Protein AF-A0A162N7Y8-F1 (afdb_monomer)

Secondary structure (DSSP, 8-state):
-HHHHHTT-STTTT-HHHHHHHIIIIIHHHHHTTTTTS---HHHHHHHHHHHHHHHHHHHT-TT-HHHHHHHHHHTT---HHHHHHHHHHHHHHHHHHS-TTSHHHHHHHHHHHS-S--HHHHHHT-HHHHHHHHHHHH-TT-S-HHHHHHHHHHHHHHHHHHHH--S--TT----SS----HHHHSS--HHHHHHHHHHHTT-SS-SSPPPPTTS-S---TTHHHH-TTTHHHHHHHHHH-SSPPPTTS-HHHHHHHTS-SS-SS--THHHHHHHHHHHHHHHHHHT-SSPPPP-PPTTHHHHHHHHHHHHTS------PPPPP-PPPP------SSSSS---PPPPPPPPPP----

pLDDT: mean 78.03, std 16.72, range [33.78, 95.25]

Structure (mmCIF, N/CA/C/O backbone):
data_AF-A0A162N7Y8-F1
#
_entry.id   AF-A0A162N7Y8-F1
#
loop_
_atom_site.group_PDB
_atom_site.id
_atom_site.type_symbol
_atom_site.label_atom_id
_atom_site.label_alt_id
_atom_site.label_comp_id
_atom_site.label_asym_id
_atom_site.label_entity_id
_atom_site.label_seq_id
_atom_site.pdbx_PDB_ins_code
_atom_site.Cartn_x
_atom_site.Cartn_y
_atom_site.Cartn_z
_atom_site.occupancy
_atom_site.B_iso_or_equiv
_atom_site.auth_seq_id
_atom_site.auth_comp_id
_atom_site.auth_asym_id
_atom_site.auth_atom_id
_atom_site.pdbx_PDB_model_num
ATOM 1 N N . MET A 1 1 ? 9.805 -7.780 15.529 1.00 91.19 1 MET A N 1
ATOM 2 C CA . MET A 1 1 ? 10.343 -7.438 14.191 1.00 91.19 1 MET A CA 1
ATOM 3 C C . MET A 1 1 ? 11.801 -7.854 13.976 1.00 91.19 1 MET A C 1
ATOM 5 O O . MET A 1 1 ? 12.054 -8.562 13.015 1.00 91.19 1 MET A O 1
ATOM 9 N N . ARG A 1 2 ? 12.764 -7.471 14.835 1.00 91.75 2 ARG A N 1
ATOM 10 C CA . ARG A 1 2 ? 14.199 -7.792 14.632 1.00 91.75 2 ARG A CA 1
ATOM 11 C C . ARG A 1 2 ? 14.487 -9.278 14.355 1.00 91.75 2 ARG A C 1
ATOM 13 O O . ARG A 1 2 ? 15.180 -9.566 13.390 1.00 91.75 2 ARG A O 1
ATOM 20 N N . LYS A 1 3 ? 13.880 -10.196 15.121 1.00 93.75 3 LYS A N 1
ATOM 21 C CA . LYS A 1 3 ? 13.990 -11.654 14.900 1.00 93.75 3 LYS A CA 1
ATOM 22 C C . LYS A 1 3 ? 13.494 -12.099 13.512 1.00 93.75 3 LYS A C 1
ATOM 24 O O . LYS A 1 3 ? 14.173 -12.855 12.836 1.00 93.75 3 LYS A O 1
ATOM 29 N N . LEU A 1 4 ? 12.350 -11.580 13.056 1.00 93.38 4 LEU A N 1
ATOM 30 C CA . LEU A 1 4 ? 11.839 -11.854 11.703 1.00 93.38 4 LEU A CA 1
ATOM 31 C C . LEU A 1 4 ? 12.832 -11.353 10.645 1.00 93.38 4 LEU A C 1
ATOM 33 O O . LEU A 1 4 ? 13.192 -12.071 9.716 1.00 93.38 4 LEU A O 1
ATOM 37 N N . SER A 1 5 ? 13.339 -10.132 10.826 1.00 92.38 5 SER A N 1
ATOM 38 C CA . SER A 1 5 ? 14.318 -9.544 9.913 1.00 92.38 5 SER A CA 1
ATOM 39 C C . SER A 1 5 ? 15.619 -10.344 9.842 1.00 92.38 5 SER A C 1
ATOM 41 O O . SER A 1 5 ? 16.164 -10.481 8.752 1.00 92.38 5 SER A O 1
ATOM 43 N N . SER A 1 6 ? 16.133 -10.874 10.958 1.00 92.88 6 SER A N 1
ATOM 44 C CA . SER A 1 6 ? 17.327 -11.734 10.935 1.00 92.88 6 SER A CA 1
ATOM 45 C C . SER A 1 6 ? 17.093 -13.046 10.186 1.00 92.88 6 SER A C 1
ATOM 47 O O . SER A 1 6 ? 18.021 -13.564 9.582 1.00 92.88 6 SER A O 1
ATOM 49 N N . SER A 1 7 ? 15.853 -13.538 10.146 1.00 93.75 7 SER A N 1
ATOM 50 C CA . SER A 1 7 ? 15.456 -14.705 9.348 1.00 93.75 7 SER A CA 1
ATOM 51 C C . SER A 1 7 ? 15.221 -14.386 7.864 1.00 93.75 7 SER A C 1
ATOM 53 O O . SER A 1 7 ? 14.749 -15.241 7.126 1.00 93.75 7 SER A O 1
ATOM 55 N N . GLY A 1 8 ? 15.516 -13.164 7.403 1.00 92.56 8 GLY A N 1
ATOM 56 C CA . GLY A 1 8 ? 15.362 -12.757 6.001 1.00 92.56 8 GLY A CA 1
ATOM 57 C C . GLY A 1 8 ? 14.006 -12.134 5.648 1.00 92.56 8 GLY A C 1
ATOM 58 O O . GLY A 1 8 ? 13.773 -11.797 4.483 1.00 92.56 8 GLY A O 1
ATOM 59 N N . VAL A 1 9 ? 13.119 -11.916 6.628 1.00 93.44 9 VAL A N 1
ATOM 60 C CA . VAL A 1 9 ? 11.809 -11.258 6.454 1.00 93.44 9 VAL A CA 1
ATOM 61 C C . VAL A 1 9 ? 11.997 -9.741 6.335 1.00 93.44 9 VAL A C 1
ATOM 63 O O . VAL A 1 9 ? 11.755 -8.957 7.253 1.00 93.44 9 VAL A O 1
ATOM 66 N N . HIS A 1 10 ? 12.514 -9.322 5.185 1.00 92.25 10 HIS A N 1
ATOM 67 C CA . HIS A 1 10 ? 12.747 -7.927 4.830 1.00 92.25 10 HIS A CA 1
ATOM 68 C C . HIS A 1 10 ? 12.838 -7.757 3.305 1.00 92.25 10 HIS A C 1
ATOM 70 O O . HIS A 1 10 ? 13.002 -8.724 2.555 1.00 92.25 10 HIS A O 1
ATOM 76 N N . MET A 1 11 ? 12.839 -6.512 2.827 1.00 89.50 11 MET A N 1
ATOM 77 C CA . MET A 1 11 ? 12.867 -6.152 1.404 1.00 89.50 11 MET A CA 1
ATOM 78 C C . MET A 1 11 ? 13.985 -6.845 0.606 1.00 89.50 11 MET A C 1
ATOM 80 O O . MET A 1 11 ? 13.741 -7.348 -0.488 1.00 89.50 11 MET A O 1
ATOM 84 N N . ASN A 1 12 ? 15.190 -6.944 1.175 1.00 88.44 12 ASN A N 1
ATOM 85 C CA . ASN A 1 12 ? 16.349 -7.580 0.531 1.00 88.44 12 ASN A CA 1
ATOM 86 C C . ASN A 1 12 ? 16.424 -9.106 0.738 1.00 88.44 12 ASN A C 1
ATOM 88 O O . ASN A 1 12 ? 17.431 -9.714 0.394 1.00 88.44 12 ASN A O 1
ATOM 92 N N . GLY A 1 13 ? 15.390 -9.743 1.288 1.00 90.75 13 GLY A N 1
ATOM 93 C CA . GLY A 1 13 ? 15.334 -11.182 1.577 1.00 90.75 13 GLY A CA 1
ATOM 94 C C . GLY A 1 13 ? 14.109 -11.776 0.895 1.00 90.75 13 GLY A C 1
ATOM 95 O O . GLY A 1 13 ? 14.002 -11.682 -0.327 1.00 90.75 13 GLY A O 1
ATOM 96 N N . PHE A 1 14 ? 13.135 -12.261 1.665 1.00 90.88 14 PHE A N 1
ATOM 97 C CA . PHE A 1 14 ? 11.846 -12.737 1.137 1.00 90.88 14 PHE A CA 1
ATOM 98 C C . PHE A 1 14 ? 11.012 -11.659 0.419 1.00 90.88 14 PHE A C 1
ATOM 100 O O . PHE A 1 14 ? 10.017 -11.963 -0.236 1.00 90.88 14 PHE A O 1
ATOM 107 N N . GLY A 1 15 ? 11.432 -10.395 0.488 1.00 90.50 15 GLY A N 1
ATOM 108 C CA . GLY A 1 15 ? 10.816 -9.285 -0.223 1.00 90.50 15 GLY A CA 1
ATOM 109 C C . GLY A 1 15 ? 9.914 -8.456 0.680 1.00 90.50 15 GLY A C 1
ATOM 110 O O . GLY A 1 15 ? 9.469 -8.888 1.742 1.00 90.50 15 GLY A O 1
ATOM 111 N N . LEU A 1 16 ? 9.644 -7.226 0.242 1.00 91.62 16 LEU A N 1
ATOM 112 C CA . LEU A 1 16 ? 8.825 -6.294 1.009 1.00 91.62 16 LEU A CA 1
ATOM 113 C C . LEU A 1 16 ? 7.389 -6.806 1.239 1.00 91.62 16 LEU A C 1
ATOM 115 O O . LEU A 1 16 ? 6.911 -6.658 2.361 1.00 91.62 16 LEU A O 1
ATOM 119 N N . PRO A 1 17 ? 6.704 -7.437 0.257 1.00 91.31 17 PRO A N 1
ATOM 120 C CA . PRO A 1 17 ? 5.358 -7.951 0.489 1.00 91.31 17 PRO A CA 1
ATOM 121 C C . PRO A 1 17 ? 5.298 -8.982 1.620 1.00 91.31 17 PRO A C 1
ATOM 123 O O . PRO A 1 17 ? 4.417 -8.893 2.466 1.00 91.31 17 PRO A O 1
ATOM 126 N N . ALA A 1 18 ? 6.247 -9.923 1.673 1.00 92.38 18 ALA A N 1
ATOM 127 C CA . ALA A 1 18 ? 6.323 -10.906 2.754 1.00 92.38 18 ALA A CA 1
ATOM 128 C C . ALA A 1 18 ? 6.586 -10.220 4.102 1.00 92.38 18 ALA A C 1
ATOM 130 O O . ALA A 1 18 ? 5.857 -10.444 5.062 1.00 92.38 18 ALA A O 1
ATOM 131 N N . ALA A 1 19 ? 7.542 -9.288 4.142 1.00 94.00 19 ALA A N 1
ATOM 132 C CA . ALA A 1 19 ? 7.873 -8.562 5.364 1.00 94.00 19 ALA A CA 1
ATOM 133 C C . ALA A 1 19 ? 6.699 -7.761 5.944 1.00 94.00 19 ALA A C 1
ATOM 135 O O . ALA A 1 19 ? 6.475 -7.775 7.153 1.00 94.00 19 ALA A O 1
ATOM 136 N N . LEU A 1 20 ? 5.924 -7.095 5.085 1.00 93.31 20 LEU A N 1
ATOM 137 C CA . LEU A 1 20 ? 4.739 -6.349 5.507 1.00 93.31 20 LEU A CA 1
ATOM 138 C C . LEU A 1 20 ? 3.598 -7.280 5.942 1.00 93.31 20 LEU A C 1
ATOM 140 O O . LEU A 1 20 ? 2.868 -6.930 6.867 1.00 93.31 20 LEU A O 1
ATOM 144 N N . ARG A 1 21 ? 3.453 -8.468 5.334 1.00 93.19 21 ARG A N 1
ATOM 145 C CA . ARG A 1 21 ? 2.468 -9.472 5.774 1.00 93.19 21 ARG A CA 1
ATOM 146 C C . ARG A 1 21 ? 2.814 -9.996 7.160 1.00 93.19 21 ARG A C 1
ATOM 148 O O . ARG A 1 21 ? 1.959 -9.965 8.036 1.00 93.19 21 ARG A O 1
ATOM 155 N N . ASP A 1 22 ? 4.062 -10.385 7.382 1.00 94.69 22 ASP A N 1
ATOM 156 C CA . ASP A 1 22 ? 4.506 -10.900 8.678 1.00 94.69 22 ASP A CA 1
ATOM 157 C C . ASP A 1 22 ? 4.427 -9.823 9.765 1.00 94.69 22 ASP A C 1
ATOM 159 O O . ASP A 1 22 ? 4.021 -10.101 10.893 1.00 94.69 22 ASP A O 1
ATOM 163 N N . TYR A 1 23 ? 4.734 -8.565 9.426 1.00 94.88 23 TYR A N 1
ATOM 164 C CA . TYR A 1 23 ? 4.481 -7.434 10.316 1.00 94.88 23 TYR A CA 1
ATOM 165 C C . TYR A 1 23 ? 2.996 -7.334 10.699 1.00 94.88 23 TYR A C 1
ATOM 167 O O . TYR A 1 23 ? 2.686 -7.257 11.888 1.00 94.88 23 TYR A O 1
ATOM 175 N N . LEU A 1 24 ? 2.086 -7.365 9.719 1.00 92.31 24 LEU A N 1
ATOM 176 C CA . LEU A 1 24 ? 0.640 -7.283 9.953 1.00 92.31 24 LEU A CA 1
ATOM 177 C C . LEU A 1 24 ? 0.090 -8.459 10.767 1.00 92.31 24 LEU A C 1
ATOM 179 O O . LEU A 1 24 ? -0.858 -8.269 11.521 1.00 92.31 24 LEU A O 1
ATOM 183 N N . ILE A 1 25 ? 0.658 -9.653 10.604 1.00 93.50 25 ILE A N 1
ATOM 184 C CA . ILE A 1 25 ? 0.189 -10.873 11.269 1.00 93.50 25 ILE A CA 1
ATOM 185 C C . ILE A 1 25 ? 0.724 -10.956 12.699 1.00 93.50 25 ILE A C 1
ATOM 187 O O . ILE A 1 25 ? -0.039 -11.219 13.623 1.00 93.50 25 ILE A O 1
ATOM 191 N N . PHE A 1 26 ? 2.023 -10.728 12.899 1.00 94.31 26 PHE A N 1
ATOM 192 C CA . PHE A 1 26 ? 2.673 -11.040 14.174 1.00 94.31 26 PHE A CA 1
ATOM 193 C C . PHE A 1 26 ? 2.928 -9.824 15.060 1.00 94.31 26 PHE A C 1
ATOM 195 O O . PHE A 1 26 ? 2.996 -9.966 16.276 1.00 94.31 26 PHE A O 1
ATOM 202 N N . ILE A 1 27 ? 3.132 -8.638 14.481 1.00 94.38 27 ILE A N 1
ATOM 203 C CA . ILE A 1 27 ? 3.615 -7.468 15.230 1.00 94.38 27 ILE A CA 1
ATOM 204 C C . ILE A 1 27 ? 2.526 -6.414 15.395 1.00 94.38 27 ILE A C 1
ATOM 206 O O . ILE A 1 27 ? 2.347 -5.893 16.492 1.00 94.38 27 ILE A O 1
ATOM 210 N N . HIS A 1 28 ? 1.795 -6.096 14.328 1.00 92.31 28 HIS A N 1
ATOM 211 C CA . HIS A 1 28 ? 0.754 -5.072 14.359 1.00 92.31 28 HIS A CA 1
ATOM 212 C C . HIS A 1 28 ? -0.324 -5.348 15.429 1.00 92.31 28 HIS A C 1
ATOM 214 O O . HIS A 1 28 ? -0.635 -4.419 16.170 1.00 92.31 28 HIS A O 1
ATOM 220 N N . PRO A 1 29 ? -0.799 -6.597 15.646 1.00 92.38 29 PRO A N 1
ATOM 221 C CA . PRO A 1 29 ? -1.766 -6.885 16.709 1.00 92.38 29 PRO A CA 1
ATOM 222 C C . PRO A 1 29 ? -1.241 -6.594 18.120 1.00 92.38 29 PRO A C 1
ATOM 224 O O . PRO A 1 29 ? -2.013 -6.197 18.985 1.00 92.38 29 PRO A O 1
ATOM 227 N N . ILE A 1 30 ? 0.071 -6.734 18.349 1.00 93.06 30 ILE A N 1
ATOM 228 C CA . ILE A 1 30 ? 0.701 -6.412 19.639 1.00 93.06 30 ILE A CA 1
ATOM 229 C C . ILE A 1 30 ? 0.629 -4.902 19.897 1.00 93.06 30 ILE A C 1
ATOM 231 O O . ILE A 1 30 ? 0.341 -4.483 21.012 1.00 93.06 30 ILE A O 1
ATOM 235 N N . LEU A 1 31 ? 0.851 -4.082 18.863 1.00 91.94 31 LEU A N 1
ATOM 236 C CA . LEU A 1 31 ? 0.752 -2.618 18.964 1.00 91.94 31 LEU A CA 1
ATOM 237 C C . LEU A 1 31 ? -0.694 -2.136 19.137 1.00 91.94 31 LEU A C 1
ATOM 239 O O . LEU A 1 31 ? -0.923 -1.041 19.641 1.00 91.94 31 LEU A O 1
ATOM 243 N N . GLU A 1 32 ? -1.659 -2.933 18.681 1.00 91.50 32 GLU A N 1
ATOM 244 C CA . GLU A 1 32 ? -3.088 -2.635 18.777 1.00 91.50 32 GLU A CA 1
ATOM 245 C C . GLU A 1 32 ? -3.730 -3.124 20.072 1.00 91.50 32 GLU A C 1
ATOM 247 O O . GLU A 1 32 ? -4.862 -2.735 20.380 1.00 91.50 32 GLU A O 1
ATOM 252 N N . TYR A 1 33 ? -3.034 -3.981 20.818 1.00 87.94 33 TYR A N 1
ATOM 253 C CA . TYR A 1 33 ? -3.565 -4.584 22.026 1.00 87.94 33 TYR A CA 1
ATOM 254 C C . TYR A 1 33 ? -3.977 -3.495 23.026 1.00 87.94 33 TYR A C 1
ATOM 256 O O . TYR A 1 33 ? -3.190 -2.625 23.389 1.00 87.94 33 TYR A O 1
ATOM 264 N N . GLY A 1 34 ? -5.248 -3.510 23.430 1.00 86.19 34 GLY A N 1
ATOM 265 C CA . GLY A 1 34 ? -5.832 -2.517 24.337 1.00 86.19 34 GLY A CA 1
ATOM 266 C C . GLY A 1 34 ? -6.361 -1.235 23.677 1.00 86.19 34 GLY A C 1
ATOM 267 O O . GLY A 1 34 ? -7.231 -0.589 24.261 1.00 86.19 34 GLY A O 1
ATOM 268 N N . LEU A 1 35 ? -5.963 -0.894 22.440 1.00 89.12 35 LEU A N 1
ATOM 269 C CA . LEU A 1 35 ? -6.419 0.344 21.774 1.00 89.12 35 LEU A CA 1
ATOM 270 C C . LEU A 1 35 ? -7.931 0.389 21.540 1.00 89.12 35 LEU A C 1
ATOM 272 O O . LEU A 1 35 ? -8.509 1.468 21.456 1.00 89.12 35 LEU A O 1
ATOM 276 N N . ALA A 1 36 ? -8.569 -0.775 21.416 1.00 85.38 36 ALA A N 1
ATOM 277 C CA . ALA A 1 36 ? -10.008 -0.879 21.197 1.00 85.38 36 ALA A CA 1
ATOM 278 C C . ALA A 1 36 ? -10.843 -0.490 22.429 1.00 85.38 36 ALA A C 1
ATOM 280 O O . ALA A 1 36 ? -11.984 -0.063 22.271 1.00 85.38 36 ALA A O 1
ATOM 281 N N . ILE A 1 37 ? -10.293 -0.661 23.633 1.00 82.25 37 ILE A N 1
ATOM 282 C CA . ILE A 1 37 ? -11.039 -0.575 24.897 1.00 82.25 37 ILE A CA 1
ATOM 283 C C . ILE A 1 37 ? -10.599 0.597 25.776 1.00 82.25 37 ILE A C 1
ATOM 285 O O . ILE A 1 37 ? -11.378 1.040 26.615 1.00 82.25 37 ILE A O 1
ATOM 289 N N . VAL A 1 38 ? -9.392 1.131 25.562 1.00 80.94 38 VAL A N 1
ATOM 290 C CA . VAL A 1 38 ? -8.874 2.288 26.300 1.00 80.94 38 VAL A CA 1
ATOM 291 C C . VAL A 1 38 ? -8.734 3.499 25.364 1.00 80.94 38 VAL A C 1
ATOM 293 O O . VAL A 1 38 ? -8.119 3.387 24.297 1.00 80.94 38 VAL A O 1
ATOM 296 N N . PRO A 1 39 ? -9.268 4.675 25.744 1.00 77.44 39 PRO A N 1
ATOM 297 C CA . PRO A 1 39 ? -8.930 5.961 25.159 1.00 77.44 39 PRO A CA 1
ATOM 298 C C . PRO A 1 39 ? -7.430 6.208 25.325 1.00 77.44 39 PRO A C 1
ATOM 300 O O . PRO A 1 39 ? -6.951 6.581 26.389 1.00 77.44 39 PRO A O 1
ATOM 303 N N . ALA A 1 40 ? -6.666 5.948 24.269 1.00 79.69 40 ALA A N 1
ATOM 304 C CA . ALA A 1 40 ? -5.238 6.215 24.282 1.00 79.69 40 ALA A CA 1
ATOM 305 C C . ALA A 1 40 ? -4.995 7.728 24.214 1.00 79.69 40 ALA A C 1
ATOM 307 O O . ALA A 1 40 ? -5.549 8.416 23.345 1.00 79.69 40 ALA A O 1
ATOM 308 N N . SER A 1 41 ? -4.146 8.243 25.105 1.00 84.25 41 SER A N 1
ATOM 309 C CA . SER A 1 41 ? -3.724 9.639 25.044 1.00 84.25 41 SER A CA 1
ATOM 310 C C . SER A 1 41 ? -2.922 9.895 23.762 1.00 84.25 41 SER A C 1
ATOM 312 O O . SER A 1 41 ? -2.410 8.978 23.109 1.00 84.25 41 SER A O 1
ATOM 314 N N . ARG A 1 42 ? -2.781 11.168 23.375 1.00 85.12 42 ARG A N 1
ATOM 315 C CA . ARG A 1 42 ? -2.001 11.522 22.180 1.00 85.12 42 ARG A CA 1
ATOM 316 C C . ARG A 1 42 ? -0.542 11.068 22.303 1.00 85.12 42 ARG A C 1
ATOM 318 O O . ARG A 1 42 ? 0.019 10.619 21.306 1.00 85.12 42 ARG A O 1
ATOM 325 N N . SER A 1 43 ? 0.043 11.155 23.497 1.00 88.75 43 SER A N 1
ATOM 326 C CA . SER A 1 43 ? 1.405 10.693 23.784 1.00 88.75 43 SER A CA 1
ATOM 327 C C . SER A 1 43 ? 1.544 9.180 23.625 1.00 88.75 43 SER A C 1
ATOM 329 O O . SER A 1 43 ? 2.476 8.730 22.961 1.00 88.75 43 SER A O 1
ATOM 331 N N . ASP A 1 44 ? 0.589 8.394 24.129 1.00 89.12 44 ASP A N 1
ATOM 332 C CA . ASP A 1 44 ? 0.639 6.928 24.011 1.00 89.12 44 ASP A CA 1
ATOM 333 C C . ASP A 1 44 ? 0.592 6.502 22.543 1.00 89.12 44 ASP A C 1
ATOM 335 O O . ASP A 1 44 ? 1.405 5.705 22.067 1.00 89.12 44 ASP A O 1
ATOM 339 N N . VAL A 1 45 ? -0.320 7.109 21.778 1.00 89.12 45 VAL A N 1
ATOM 340 C CA . VAL A 1 45 ? -0.445 6.844 20.342 1.00 89.12 45 VAL A CA 1
ATOM 341 C C . VAL A 1 45 ? 0.816 7.264 19.583 1.00 89.12 45 VAL A C 1
ATOM 343 O O . VAL A 1 45 ? 1.203 6.583 18.635 1.00 89.12 45 VAL A O 1
ATOM 346 N N . GLN A 1 46 ? 1.487 8.348 19.983 1.00 91.12 46 GLN A N 1
ATOM 347 C CA . GLN A 1 46 ? 2.757 8.764 19.379 1.00 91.12 46 GLN A CA 1
ATOM 348 C C . GLN A 1 46 ? 3.879 7.751 19.636 1.00 91.12 46 GLN A C 1
ATOM 350 O O . GLN A 1 46 ? 4.642 7.446 18.715 1.00 91.12 46 GLN A O 1
ATOM 355 N N . ILE A 1 47 ? 3.959 7.185 20.843 1.00 92.81 47 ILE A N 1
ATOM 356 C CA . ILE A 1 47 ? 4.926 6.128 21.175 1.00 92.81 47 ILE A CA 1
ATOM 357 C C . ILE A 1 47 ? 4.671 4.890 20.307 1.00 92.81 47 ILE A C 1
ATOM 359 O O . ILE A 1 47 ? 5.596 4.367 19.678 1.00 92.81 47 ILE A O 1
ATOM 363 N N . LEU A 1 48 ? 3.412 4.461 20.193 1.00 93.62 48 LEU A N 1
ATOM 364 C CA . LEU A 1 48 ? 3.031 3.329 19.344 1.00 93.62 48 LEU A CA 1
ATOM 365 C C . LEU A 1 48 ? 3.276 3.614 17.856 1.00 93.62 48 LEU A C 1
ATOM 367 O O . LEU A 1 48 ? 3.744 2.739 17.126 1.00 93.62 48 LEU A O 1
ATOM 371 N N . GLN A 1 49 ? 3.039 4.847 17.401 1.00 91.88 49 GLN A N 1
ATOM 372 C CA . GLN A 1 49 ? 3.353 5.258 16.035 1.00 91.88 49 GLN A CA 1
ATOM 373 C C . GLN A 1 49 ? 4.856 5.184 15.760 1.00 91.88 49 GLN A C 1
ATOM 375 O O . GLN A 1 49 ? 5.264 4.691 14.707 1.00 91.88 49 GLN A O 1
ATOM 380 N N . LYS A 1 50 ? 5.692 5.622 16.707 1.00 92.00 50 LYS A N 1
ATOM 381 C CA . LYS A 1 50 ? 7.149 5.480 16.615 1.00 92.00 50 LYS A CA 1
ATOM 382 C C . LYS A 1 50 ? 7.548 4.004 16.547 1.00 92.00 50 LYS A C 1
ATOM 384 O O . LYS A 1 50 ? 8.367 3.641 15.706 1.00 92.00 50 LYS A O 1
ATOM 389 N N . ALA A 1 51 ? 6.929 3.140 17.353 1.00 93.38 51 ALA A N 1
ATOM 390 C CA . ALA A 1 51 ? 7.158 1.696 17.311 1.00 93.38 51 ALA A CA 1
ATOM 391 C C . ALA A 1 51 ? 6.770 1.064 15.961 1.00 93.38 51 ALA A C 1
ATOM 393 O O . ALA A 1 51 ? 7.548 0.280 15.407 1.00 93.38 51 ALA A O 1
ATOM 394 N N . GLN A 1 52 ? 5.622 1.442 15.386 1.00 93.06 52 GLN A N 1
ATOM 395 C CA . GLN A 1 52 ? 5.242 1.045 14.027 1.00 93.06 52 GLN A CA 1
ATOM 396 C C . GLN A 1 52 ? 6.280 1.511 13.006 1.00 93.06 52 GLN A C 1
ATOM 398 O O . GLN A 1 52 ? 6.743 0.702 12.202 1.00 93.06 52 GLN A O 1
ATOM 403 N N . ASN A 1 53 ? 6.700 2.775 13.066 1.00 91.19 53 ASN A N 1
ATOM 404 C CA . ASN A 1 53 ? 7.678 3.325 12.132 1.00 91.19 53 ASN A CA 1
ATOM 405 C C . ASN A 1 53 ? 9.011 2.564 12.193 1.00 91.19 53 ASN A C 1
ATOM 407 O O . ASN A 1 53 ? 9.533 2.182 11.149 1.00 91.19 53 ASN A O 1
ATOM 411 N N . MET A 1 54 ? 9.504 2.237 13.392 1.00 91.44 54 MET A N 1
ATOM 412 C CA . MET A 1 54 ? 10.710 1.414 13.567 1.00 91.44 54 MET A CA 1
ATOM 413 C C . MET A 1 54 ? 10.556 0.003 12.976 1.00 91.44 54 MET A C 1
ATOM 415 O O . MET A 1 54 ? 11.481 -0.539 12.361 1.00 91.44 54 MET A O 1
ATOM 419 N N . CYS A 1 55 ? 9.379 -0.615 13.120 1.00 92.94 55 CYS A N 1
ATOM 420 C CA . CYS A 1 55 ? 9.114 -1.920 12.515 1.00 92.94 55 CYS A CA 1
ATOM 421 C C . CYS A 1 55 ? 9.117 -1.846 10.981 1.00 92.94 55 CYS A C 1
ATOM 423 O O . CYS A 1 55 ? 9.705 -2.708 10.325 1.00 92.94 55 CYS A O 1
ATOM 425 N N . LEU A 1 56 ? 8.524 -0.798 10.405 1.00 91.31 56 LEU A N 1
ATOM 426 C CA . LEU A 1 56 ? 8.520 -0.574 8.959 1.00 91.31 56 LEU A CA 1
ATOM 427 C C . LEU A 1 56 ? 9.925 -0.271 8.419 1.00 91.31 56 LEU A C 1
ATOM 429 O O . LEU A 1 56 ? 10.308 -0.844 7.401 1.00 91.31 56 LEU A O 1
ATOM 433 N N . GLN A 1 57 ? 10.728 0.528 9.130 1.00 90.50 57 GLN A N 1
ATOM 434 C CA . GLN A 1 57 ? 12.152 0.758 8.825 1.00 90.50 57 GLN A CA 1
ATOM 435 C C . GLN A 1 57 ? 12.945 -0.550 8.788 1.00 90.50 57 GLN A C 1
ATOM 437 O O . GLN A 1 57 ? 13.784 -0.760 7.908 1.00 90.50 57 GLN A O 1
ATOM 442 N N . THR A 1 58 ? 12.630 -1.467 9.707 1.00 91.69 58 THR A N 1
ATOM 443 C CA . THR A 1 58 ? 13.226 -2.805 9.730 1.00 91.69 58 THR A CA 1
ATOM 444 C C . THR A 1 58 ? 12.815 -3.615 8.493 1.00 91.69 58 THR A C 1
ATOM 446 O O . THR A 1 58 ? 13.671 -4.235 7.864 1.00 91.69 58 THR A O 1
ATOM 449 N N . CYS A 1 59 ? 11.542 -3.555 8.072 1.00 91.56 59 CYS A N 1
ATOM 450 C CA . CYS A 1 59 ? 11.062 -4.237 6.860 1.00 91.56 59 CYS A CA 1
ATOM 451 C C . CYS A 1 59 ? 11.819 -3.789 5.598 1.00 91.56 59 CYS A C 1
ATOM 453 O O . CYS A 1 59 ? 12.100 -4.609 4.725 1.00 91.56 59 CYS A O 1
ATOM 455 N N . ILE A 1 60 ? 12.177 -2.505 5.498 1.00 88.19 60 ILE A N 1
ATOM 456 C CA . ILE A 1 60 ? 12.907 -1.935 4.349 1.00 88.19 60 ILE A CA 1
ATOM 457 C C . ILE A 1 60 ? 14.435 -1.931 4.511 1.00 88.19 60 ILE A C 1
ATOM 459 O O . ILE A 1 60 ? 15.136 -1.556 3.572 1.00 88.19 60 ILE A O 1
ATOM 463 N N . ARG A 1 61 ? 14.959 -2.353 5.672 1.00 86.06 61 ARG A N 1
ATOM 464 C CA . ARG A 1 61 ? 16.383 -2.272 6.061 1.00 86.06 61 ARG A CA 1
ATOM 465 C C . ARG A 1 61 ? 17.000 -0.879 5.893 1.00 86.06 61 ARG A C 1
ATOM 467 O O . ARG A 1 61 ? 18.130 -0.747 5.427 1.00 86.06 61 ARG A O 1
ATOM 474 N N . ARG A 1 62 ? 16.264 0.163 6.274 1.00 77.94 62 ARG A N 1
ATOM 475 C CA . ARG A 1 62 ? 16.747 1.552 6.270 1.00 77.94 62 ARG A CA 1
ATOM 476 C C . ARG A 1 62 ? 16.416 2.198 7.620 1.00 77.94 62 ARG A C 1
ATOM 478 O O . ARG A 1 62 ? 15.293 2.676 7.770 1.00 77.94 62 ARG A O 1
ATOM 485 N N . PRO A 1 63 ? 17.358 2.190 8.581 1.00 60.56 63 PRO A N 1
ATOM 486 C CA . PRO A 1 63 ? 17.135 2.690 9.940 1.00 60.56 63 PRO A CA 1
ATOM 487 C C . PRO A 1 63 ? 16.710 4.167 9.991 1.00 60.56 63 PRO A C 1
ATOM 489 O O . PRO A 1 63 ? 15.872 4.520 10.811 1.00 60.56 63 PRO A O 1
ATOM 492 N N . ASP A 1 64 ? 17.179 4.990 9.046 1.00 66.88 64 ASP A N 1
ATOM 493 C CA . ASP A 1 64 ? 17.027 6.457 9.107 1.00 66.88 64 ASP A CA 1
ATOM 494 C C . ASP A 1 64 ? 16.068 7.039 8.054 1.00 66.88 64 ASP A C 1
ATOM 496 O O . ASP A 1 64 ? 15.973 8.250 7.857 1.00 66.88 64 ASP A O 1
ATOM 500 N N . ALA A 1 65 ? 15.335 6.190 7.327 1.00 65.06 65 ALA A N 1
ATOM 501 C CA . ALA A 1 65 ? 14.471 6.653 6.244 1.00 65.06 65 ALA A CA 1
ATOM 502 C C . ALA A 1 65 ? 13.087 7.093 6.753 1.00 65.06 65 ALA A C 1
ATOM 504 O O . ALA A 1 65 ? 12.142 6.309 6.722 1.00 65.06 65 ALA A O 1
ATOM 505 N N . THR A 1 66 ? 12.926 8.357 7.154 1.00 62.16 66 THR A N 1
ATOM 506 C CA . THR A 1 66 ? 11.615 8.914 7.562 1.00 62.16 66 THR A CA 1
ATOM 507 C C . THR A 1 66 ? 10.616 8.949 6.400 1.00 62.16 66 THR A C 1
ATOM 509 O O . THR A 1 66 ? 9.488 8.475 6.527 1.00 62.16 66 THR A O 1
ATOM 512 N N . MET A 1 67 ? 11.051 9.421 5.225 1.00 61.28 67 MET A N 1
ATOM 513 C CA . MET A 1 67 ? 10.203 9.497 4.025 1.00 61.28 67 MET A CA 1
ATOM 514 C C . MET A 1 67 ? 9.803 8.114 3.494 1.00 61.28 67 MET A C 1
ATOM 516 O O . MET A 1 67 ? 8.713 7.948 2.955 1.00 61.28 67 MET A O 1
ATOM 520 N N . GLY A 1 68 ? 10.655 7.099 3.662 1.00 67.31 68 GLY A N 1
ATOM 521 C CA . GLY A 1 68 ? 10.342 5.736 3.227 1.00 67.31 68 GLY A CA 1
ATOM 522 C C . GLY A 1 68 ? 9.168 5.138 3.998 1.00 67.31 68 GLY A C 1
ATOM 523 O O . GLY A 1 68 ? 8.320 4.477 3.415 1.00 67.31 68 GLY A O 1
ATOM 524 N N . VAL A 1 69 ? 9.071 5.409 5.300 1.00 75.06 69 VAL A N 1
ATOM 525 C CA . VAL A 1 69 ? 8.061 4.793 6.172 1.00 75.06 69 VAL A CA 1
ATOM 526 C C . VAL A 1 69 ? 6.639 5.186 5.790 1.00 75.06 69 VAL A C 1
ATOM 528 O O . VAL A 1 69 ? 5.782 4.309 5.726 1.00 75.06 69 VAL A O 1
ATOM 531 N N . VAL A 1 70 ? 6.388 6.469 5.507 1.00 74.44 70 VAL A N 1
ATOM 532 C CA . VAL A 1 70 ? 5.047 6.955 5.138 1.00 74.44 70 VAL A CA 1
ATOM 533 C C . VAL A 1 70 ? 4.586 6.311 3.836 1.00 74.44 70 VAL A C 1
ATOM 535 O O . VAL A 1 70 ? 3.497 5.745 3.786 1.00 74.44 70 VAL A O 1
ATOM 538 N N . HIS A 1 71 ? 5.437 6.300 2.808 1.00 76.50 71 HIS A N 1
ATOM 539 C CA . HIS A 1 71 ? 5.090 5.679 1.533 1.00 76.50 71 HIS A CA 1
ATOM 540 C C . HIS A 1 71 ? 4.929 4.158 1.650 1.00 76.50 71 HIS A C 1
ATOM 542 O O . HIS A 1 71 ? 4.067 3.586 0.997 1.00 76.50 71 HIS A O 1
ATOM 548 N N . ILE A 1 72 ? 5.705 3.483 2.501 1.00 81.38 72 ILE A N 1
ATOM 549 C CA . ILE A 1 72 ? 5.590 2.031 2.718 1.00 81.38 72 ILE A CA 1
ATOM 550 C C . ILE A 1 72 ? 4.315 1.681 3.489 1.00 81.38 72 ILE A C 1
ATOM 552 O O . ILE A 1 72 ? 3.615 0.735 3.122 1.00 81.38 72 ILE A O 1
ATOM 556 N N . ALA A 1 73 ? 3.993 2.454 4.529 1.00 81.88 73 ALA A N 1
ATOM 557 C CA . ALA A 1 73 ? 2.723 2.350 5.235 1.00 81.88 73 ALA A CA 1
ATOM 558 C C . ALA A 1 73 ? 1.568 2.567 4.257 1.00 81.88 73 ALA A C 1
ATOM 560 O O . ALA A 1 73 ? 0.654 1.744 4.206 1.00 81.88 73 ALA A O 1
ATOM 561 N N . ALA A 1 74 ? 1.672 3.598 3.410 1.00 78.38 74 ALA A N 1
ATOM 562 C CA . ALA A 1 74 ? 0.736 3.816 2.327 1.00 78.38 74 ALA A CA 1
ATOM 563 C C . ALA A 1 74 ? 0.657 2.558 1.463 1.00 78.38 74 ALA A C 1
ATOM 565 O O . ALA A 1 74 ? -0.407 1.969 1.457 1.00 78.38 74 ALA A O 1
ATOM 566 N N . LEU A 1 75 ? 1.738 2.045 0.862 1.00 81.25 75 LEU A N 1
ATOM 567 C CA . LEU A 1 75 ? 1.735 0.844 0.007 1.00 81.25 75 LEU A CA 1
ATOM 568 C C . LEU A 1 75 ? 0.990 -0.361 0.617 1.00 81.25 75 LEU A C 1
ATOM 570 O O . LEU A 1 75 ? 0.204 -0.994 -0.085 1.00 81.25 75 LEU A O 1
ATOM 574 N N . ALA A 1 76 ? 1.151 -0.650 1.911 1.00 83.81 76 ALA A N 1
ATOM 575 C CA . ALA A 1 76 ? 0.422 -1.728 2.604 1.00 83.81 76 ALA A CA 1
ATOM 576 C C . ALA A 1 76 ? -0.997 -1.361 3.084 1.00 83.81 76 ALA A C 1
ATOM 578 O O . ALA A 1 76 ? -1.640 -2.156 3.767 1.00 83.81 76 ALA A O 1
ATOM 579 N N . ALA A 1 77 ? -1.495 -0.172 2.741 1.00 80.19 77 ALA A N 1
ATOM 580 C CA . ALA A 1 77 ? -2.722 0.416 3.276 1.00 80.19 77 ALA A CA 1
ATOM 581 C C . ALA A 1 77 ? -2.771 0.410 4.807 1.00 80.19 77 ALA A C 1
ATOM 583 O O . ALA A 1 77 ? -3.820 0.183 5.411 1.00 80.19 77 ALA A O 1
ATOM 584 N N . LEU A 1 78 ? -1.618 0.645 5.426 1.00 82.75 78 LEU A N 1
ATOM 585 C CA . LEU A 1 78 ? -1.468 0.667 6.862 1.00 82.75 78 LEU A CA 1
ATOM 586 C C . LEU A 1 78 ? -1.864 2.053 7.389 1.00 82.75 78 LEU A C 1
ATOM 588 O O . LEU A 1 78 ? -1.175 3.033 7.090 1.00 82.75 78 LEU A O 1
ATOM 592 N N . PRO A 1 79 ? -2.950 2.171 8.170 1.00 80.88 79 PRO A N 1
ATOM 593 C CA . PRO A 1 79 ? -3.277 3.429 8.821 1.00 80.88 79 PRO A CA 1
ATOM 594 C C . PRO A 1 79 ? -2.208 3.799 9.861 1.00 80.88 79 PRO A C 1
ATOM 596 O O . PRO A 1 79 ? -1.512 2.943 10.415 1.00 80.88 79 PRO A O 1
ATOM 599 N N . ASN A 1 80 ? -2.108 5.090 10.176 1.00 83.56 80 ASN A N 1
ATOM 600 C CA . ASN A 1 80 ? -1.414 5.511 11.390 1.00 83.56 80 ASN A CA 1
ATOM 601 C C . ASN A 1 80 ? -2.162 4.992 12.640 1.00 83.56 80 ASN A C 1
ATOM 603 O O . ASN A 1 80 ? -3.368 4.719 12.597 1.00 83.56 80 ASN A O 1
ATOM 607 N N . LEU A 1 81 ? -1.456 4.858 13.765 1.00 88.06 81 LEU A N 1
ATOM 608 C CA . LEU A 1 81 ? -1.992 4.294 15.010 1.00 88.06 81 LEU A CA 1
ATOM 609 C C . LEU A 1 81 ? -3.146 5.124 15.573 1.00 88.06 81 LEU A C 1
ATOM 611 O O . LEU A 1 81 ? -4.027 4.585 16.235 1.00 88.06 81 LEU A O 1
ATOM 615 N N . PHE A 1 82 ? -3.191 6.419 15.267 1.00 85.44 82 PHE A N 1
ATOM 616 C CA . PHE A 1 82 ? -4.274 7.301 15.686 1.00 85.44 82 PHE A CA 1
ATOM 617 C C . PHE A 1 82 ? -5.595 6.977 14.981 1.00 85.44 82 PHE A C 1
ATOM 619 O O . PHE A 1 82 ? -6.628 6.761 15.617 1.00 85.44 82 PHE A O 1
ATOM 626 N N . THR A 1 83 ? -5.550 6.879 13.654 1.00 83.81 83 THR A N 1
ATOM 627 C CA . THR A 1 83 ? -6.676 6.464 12.813 1.00 83.81 83 THR A CA 1
ATOM 628 C C . THR A 1 83 ? -7.101 5.045 13.156 1.00 83.81 83 THR A C 1
ATOM 630 O O . THR A 1 83 ? -8.295 4.750 13.244 1.00 83.81 83 THR A O 1
ATOM 633 N N . ARG A 1 84 ? -6.123 4.165 13.390 1.00 87.56 84 ARG A N 1
ATOM 634 C CA . ARG A 1 84 ? -6.381 2.775 13.744 1.00 87.56 84 ARG A CA 1
ATOM 635 C C . ARG A 1 84 ? -7.049 2.635 15.107 1.00 87.56 84 ARG A C 1
ATOM 637 O O . ARG A 1 84 ? -8.047 1.928 15.192 1.00 87.56 84 ARG A O 1
ATOM 644 N N . SER A 1 85 ? -6.566 3.348 16.122 1.00 88.81 85 SER A N 1
ATOM 645 C CA . SER A 1 85 ? -7.164 3.384 17.460 1.00 88.81 85 SER A CA 1
ATOM 646 C C . SER A 1 85 ? -8.639 3.786 17.390 1.00 88.81 85 SER A C 1
ATOM 648 O O . SER A 1 85 ? -9.508 3.021 17.801 1.00 88.81 85 SER A O 1
ATOM 650 N N . ARG A 1 86 ? -8.956 4.897 16.712 1.00 86.25 86 ARG A N 1
ATOM 651 C CA . ARG A 1 86 ? -10.348 5.340 16.509 1.00 86.25 86 ARG A CA 1
ATOM 652 C C . ARG A 1 86 ? -11.216 4.278 15.831 1.00 86.25 86 ARG A C 1
ATOM 654 O O . ARG A 1 86 ? -12.357 4.069 16.232 1.00 86.25 86 ARG A O 1
ATOM 661 N N . ALA A 1 87 ? -10.682 3.603 14.813 1.00 86.94 87 ALA A N 1
ATOM 662 C CA . ALA A 1 87 ? -11.392 2.537 14.111 1.00 86.94 87 ALA A CA 1
ATOM 663 C C . ALA A 1 87 ? -11.660 1.320 15.003 1.00 86.94 87 ALA A C 1
ATOM 665 O O . ALA A 1 87 ? -12.749 0.753 14.950 1.00 86.94 87 ALA A O 1
ATOM 666 N N . LEU A 1 88 ? -10.683 0.919 15.816 1.00 89.62 88 LEU A N 1
ATOM 667 C CA . LEU A 1 88 ? -10.819 -0.187 16.761 1.00 89.62 88 LEU A CA 1
ATOM 668 C C . LEU A 1 88 ? -11.851 0.130 17.845 1.00 89.62 88 LEU A C 1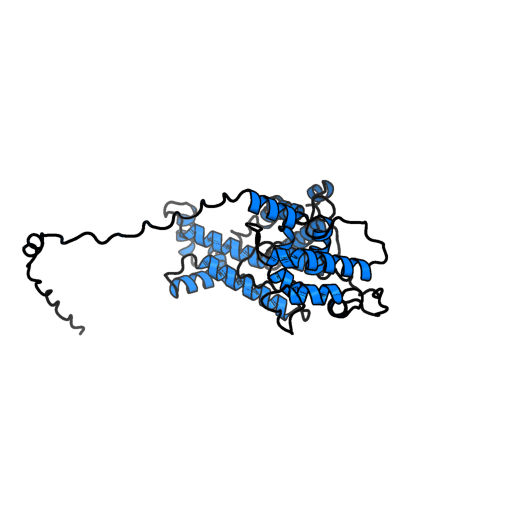
ATOM 670 O O . LEU A 1 88 ? -12.735 -0.686 18.090 1.00 89.62 88 LEU A O 1
ATOM 674 N N . GLN A 1 89 ? -11.793 1.331 18.417 1.00 88.75 89 GLN A N 1
ATOM 675 C CA . GLN A 1 89 ? -12.744 1.813 19.419 1.00 88.75 89 GLN A CA 1
ATOM 676 C C . GLN A 1 89 ? -14.176 1.848 18.882 1.00 88.75 89 GLN A C 1
ATOM 678 O O . GLN A 1 89 ? -15.097 1.332 19.508 1.00 88.75 89 GLN A O 1
ATOM 683 N N . ALA A 1 90 ? -14.373 2.390 17.679 1.00 88.69 90 ALA A N 1
ATOM 684 C CA . ALA A 1 90 ? -15.695 2.440 17.066 1.00 88.69 90 ALA A CA 1
ATOM 685 C C . ALA A 1 90 ? -16.233 1.039 16.717 1.00 88.69 90 ALA A C 1
ATOM 687 O O . ALA A 1 90 ? -17.421 0.776 16.888 1.00 88.69 90 ALA A O 1
ATOM 688 N N . LYS A 1 91 ? -15.370 0.108 16.283 1.00 88.75 91 LYS A N 1
ATOM 689 C CA . LYS A 1 91 ? -15.753 -1.302 16.078 1.00 88.75 91 LYS A CA 1
ATOM 690 C C . LYS A 1 91 ? -16.119 -1.998 17.384 1.00 88.75 91 LYS A C 1
ATOM 692 O O . LYS A 1 91 ? -17.065 -2.780 17.402 1.00 88.75 91 LYS A O 1
ATOM 697 N N . PHE A 1 92 ? -15.377 -1.726 18.455 1.00 88.44 92 PHE A N 1
ATOM 698 C CA . PHE A 1 92 ? -15.677 -2.245 19.783 1.00 88.44 92 PHE A CA 1
ATOM 699 C C . PHE A 1 9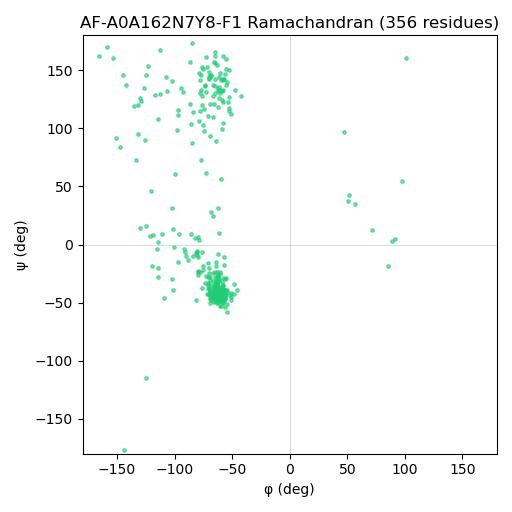2 ? -17.049 -1.761 20.263 1.00 88.44 92 PHE A C 1
ATOM 701 O O . PHE A 1 92 ? -17.874 -2.588 20.640 1.00 88.44 92 PHE A O 1
ATOM 708 N N . LEU A 1 93 ? -17.331 -0.458 20.149 1.00 87.19 93 LEU A N 1
ATOM 709 C CA . LEU A 1 93 ? -18.641 0.114 20.478 1.00 87.19 93 LEU A CA 1
ATOM 710 C C . LEU A 1 93 ? -19.764 -0.486 19.633 1.00 87.19 93 LEU A C 1
ATOM 712 O O . LEU A 1 93 ? -20.776 -0.909 20.183 1.00 87.19 93 LEU A O 1
ATOM 716 N N . HIS A 1 94 ? -19.569 -0.590 18.315 1.00 87.25 94 HIS A N 1
ATOM 717 C CA . HIS A 1 94 ? -20.555 -1.209 17.431 1.00 87.25 94 HIS A CA 1
ATOM 718 C C . HIS A 1 94 ? -20.881 -2.635 17.872 1.00 87.25 94 HIS A C 1
ATOM 720 O O . HIS A 1 94 ? -22.048 -2.992 18.005 1.00 87.25 94 HIS A O 1
ATOM 726 N N . ARG A 1 95 ? -19.845 -3.431 18.165 1.00 88.12 95 ARG A N 1
ATOM 727 C CA . ARG A 1 95 ? -20.024 -4.795 18.656 1.00 88.12 95 ARG A CA 1
ATOM 728 C C . ARG A 1 95 ? -20.779 -4.803 19.981 1.00 88.12 95 ARG A C 1
ATOM 730 O O . ARG A 1 95 ? -21.746 -5.546 20.091 1.00 88.12 95 ARG A O 1
ATOM 737 N N . ALA A 1 96 ? -20.380 -3.967 20.941 1.00 85.56 96 ALA A N 1
ATOM 738 C CA . ALA A 1 96 ? -21.031 -3.861 22.245 1.00 85.56 96 ALA A CA 1
ATOM 739 C C . ALA A 1 96 ? -22.524 -3.503 22.132 1.00 85.56 96 ALA A C 1
ATOM 741 O O . ALA A 1 96 ? -23.337 -4.027 22.886 1.00 85.56 96 ALA A O 1
ATOM 742 N N . GLU A 1 97 ? -22.913 -2.672 21.161 1.00 83.31 97 GLU A N 1
ATOM 743 C CA . GLU A 1 97 ? -24.319 -2.325 20.938 1.00 83.31 97 GLU A CA 1
ATOM 744 C C . GLU A 1 97 ? -25.148 -3.468 20.358 1.00 83.31 97 GLU A C 1
ATOM 746 O O . GLU A 1 97 ? -26.310 -3.606 20.740 1.00 83.31 97 GLU A O 1
ATOM 751 N N . THR A 1 98 ? -24.548 -4.276 19.481 1.00 86.75 98 THR A N 1
ATOM 752 C CA . THR A 1 98 ? -25.192 -5.426 18.822 1.00 86.75 98 THR A CA 1
ATOM 753 C C . THR A 1 98 ? -25.229 -6.696 19.669 1.00 86.75 98 THR A C 1
ATOM 755 O O . THR A 1 98 ? -25.828 -7.684 19.249 1.00 86.75 98 THR A O 1
ATOM 758 N N . LEU A 1 99 ? -24.565 -6.706 20.829 1.00 89.75 99 LEU A N 1
ATOM 759 C CA . LEU A 1 99 ? -24.589 -7.864 21.713 1.00 89.75 99 LEU A CA 1
ATOM 760 C C . LEU A 1 99 ? -25.977 -8.045 22.357 1.00 89.75 99 LEU A C 1
ATOM 762 O O . LEU A 1 99 ? -26.651 -7.051 22.650 1.00 89.75 99 LEU A O 1
ATOM 766 N N . PRO A 1 100 ? -26.374 -9.299 22.634 1.00 91.25 100 PRO A N 1
ATOM 767 C CA . PRO A 1 100 ? -27.548 -9.615 23.441 1.00 91.25 100 PRO A CA 1
ATOM 768 C C . PRO A 1 100 ? -27.552 -8.914 24.811 1.00 91.25 100 PRO A C 1
A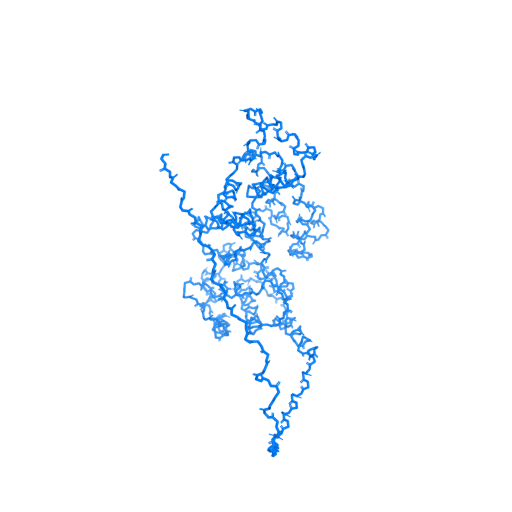TOM 770 O O . PRO A 1 100 ? -26.492 -8.635 25.385 1.00 91.25 100 PRO A O 1
ATOM 773 N N . SER A 1 101 ? -28.747 -8.631 25.340 1.00 86.06 101 SER A N 1
ATOM 774 C CA . SER A 1 101 ? -28.957 -7.918 26.613 1.00 86.06 101 SER A CA 1
ATOM 775 C C . SER A 1 101 ? -28.410 -8.648 27.839 1.00 86.06 101 SER A C 1
ATOM 777 O O . SER A 1 101 ? -28.033 -8.002 28.810 1.00 86.06 101 SER A O 1
ATOM 779 N N . ASP A 1 102 ? -28.343 -9.974 27.781 1.00 89.62 102 ASP A N 1
ATOM 780 C CA . ASP A 1 102 ? -27.788 -10.870 28.798 1.00 89.62 102 ASP A CA 1
ATOM 781 C C . ASP A 1 102 ? -26.255 -10.973 28.745 1.00 89.62 102 ASP A C 1
ATOM 783 O O . ASP A 1 102 ? -25.631 -11.520 29.654 1.00 89.62 102 ASP A O 1
ATOM 787 N N . SER A 1 103 ? -25.611 -10.422 27.711 1.00 91.31 103 SER A N 1
ATOM 788 C CA . SER A 1 103 ? -24.154 -10.378 27.677 1.00 91.31 103 SER A CA 1
ATOM 789 C C . SER A 1 103 ? -23.613 -9.459 28.775 1.00 91.31 103 SER A C 1
ATOM 791 O O . SER A 1 103 ? -24.085 -8.334 28.962 1.00 91.31 103 SER A O 1
ATOM 793 N N . LEU A 1 104 ? -22.552 -9.906 29.456 1.00 87.88 104 LEU A N 1
ATOM 794 C CA . LEU A 1 104 ? -21.896 -9.138 30.520 1.00 87.88 104 LEU A CA 1
ATOM 795 C C . LEU A 1 104 ? -21.542 -7.717 30.066 1.00 87.88 104 LEU A C 1
ATOM 797 O O . LEU A 1 104 ? -21.777 -6.757 30.791 1.00 87.88 104 LEU A O 1
ATOM 801 N N . ILE A 1 105 ? -21.009 -7.571 28.848 1.00 84.75 105 ILE A N 1
ATOM 802 C CA . ILE A 1 105 ? -20.656 -6.259 28.298 1.00 84.75 105 ILE A CA 1
ATOM 803 C C . ILE A 1 105 ? -21.904 -5.385 28.185 1.00 84.75 105 ILE A C 1
ATOM 805 O O . ILE A 1 105 ? -21.871 -4.254 28.653 1.00 84.75 105 ILE A O 1
ATOM 809 N N . LYS A 1 106 ? -23.008 -5.886 27.618 1.00 84.69 106 LYS A N 1
ATOM 810 C CA . LYS A 1 106 ? -24.229 -5.090 27.457 1.00 84.69 106 LYS A CA 1
ATOM 811 C C . LYS A 1 106 ? -24.797 -4.671 28.815 1.00 84.69 106 LYS A C 1
ATOM 813 O O . LYS A 1 106 ? -25.042 -3.482 29.012 1.00 84.69 106 LYS A O 1
ATOM 818 N N . ALA A 1 107 ? -24.883 -5.602 29.765 1.00 83.69 107 ALA A N 1
ATOM 819 C CA . ALA A 1 107 ? -25.338 -5.334 31.128 1.00 83.69 107 ALA A CA 1
ATOM 820 C C . ALA A 1 107 ? -24.482 -4.266 31.833 1.00 83.69 107 ALA A C 1
ATOM 822 O O . ALA A 1 107 ? -25.017 -3.278 32.339 1.00 83.69 107 ALA A O 1
ATOM 823 N N . LEU A 1 108 ? -23.150 -4.408 31.793 1.00 80.69 108 LEU A N 1
ATOM 824 C CA . LEU A 1 108 ? -22.217 -3.426 32.353 1.00 80.69 108 LEU A CA 1
ATOM 825 C C . LEU A 1 108 ? -22.394 -2.058 31.702 1.00 80.69 108 LEU A C 1
ATOM 827 O O . LEU A 1 108 ? -22.395 -1.036 32.377 1.00 80.69 108 LEU A O 1
ATOM 831 N N . THR A 1 109 ? -22.559 -2.024 30.385 1.00 76.56 109 THR A N 1
ATOM 832 C CA . THR A 1 109 ? -22.651 -0.761 29.661 1.00 76.56 109 THR A CA 1
ATOM 833 C C . THR A 1 109 ? -23.940 -0.002 29.935 1.00 76.56 109 THR A C 1
ATOM 835 O O . THR A 1 109 ? -23.890 1.211 30.108 1.00 76.56 109 THR A O 1
ATOM 838 N N . THR A 1 110 ? -25.069 -0.698 30.073 1.00 77.19 110 THR A N 1
ATOM 839 C CA . THR A 1 110 ? -26.338 -0.088 30.488 1.00 77.19 110 THR A CA 1
ATOM 840 C C . THR A 1 110 ? -26.256 0.455 31.915 1.00 77.19 110 THR A C 1
ATOM 842 O O . THR A 1 110 ? -26.773 1.533 32.187 1.00 77.19 110 THR A O 1
ATOM 845 N N . GLN A 1 111 ? -25.548 -0.226 32.822 1.00 74.31 111 GLN A N 1
ATOM 846 C CA . GLN A 1 111 ? -25.313 0.303 34.170 1.00 74.31 111 GLN A CA 1
ATOM 847 C C . GLN A 1 111 ? -24.377 1.520 34.173 1.00 74.31 111 GLN A C 1
ATOM 849 O O . GLN A 1 111 ? -24.630 2.495 34.878 1.00 74.31 111 GLN A O 1
ATOM 854 N N . LEU A 1 112 ? -23.329 1.504 33.347 1.00 71.75 112 LEU A N 1
ATOM 855 C CA . LEU A 1 112 ? -22.399 2.627 33.212 1.00 71.75 112 LEU A CA 1
ATOM 856 C C . LEU A 1 112 ? -23.041 3.851 32.540 1.00 71.75 112 LEU A C 1
ATOM 858 O O . LEU A 1 112 ? -22.661 4.972 32.862 1.00 71.75 112 LEU A O 1
ATOM 862 N N . GLU A 1 113 ? -24.016 3.673 31.644 1.00 65.44 113 GLU A N 1
ATOM 863 C CA . GLU A 1 113 ? -24.807 4.773 31.063 1.00 65.44 113 GLU A CA 1
ATOM 864 C C . GLU A 1 113 ? -25.647 5.516 32.111 1.00 65.44 113 GLU A C 1
ATOM 866 O O . GLU A 1 113 ? -25.851 6.725 31.990 1.00 65.44 113 GLU A O 1
ATOM 871 N N . LEU A 1 114 ? -26.113 4.811 33.145 1.00 57.16 114 LEU A N 1
ATOM 872 C CA . LEU A 1 114 ? -26.862 5.406 34.255 1.00 57.16 114 LEU A CA 1
ATOM 873 C C . LEU A 1 114 ? -25.949 6.231 35.176 1.00 57.16 114 LEU A C 1
ATOM 875 O O . LEU A 1 114 ? -26.398 7.209 35.779 1.00 57.16 114 LEU A O 1
ATOM 879 N N . SER A 1 115 ? -24.658 5.889 35.247 1.00 55.09 115 SER A N 1
ATOM 880 C CA . SER A 1 115 ? -23.654 6.700 35.938 1.00 55.09 115 SER A CA 1
ATOM 881 C C . SER A 1 115 ? -23.238 7.883 35.050 1.00 55.09 115 SER A C 1
ATOM 883 O O . SER A 1 115 ? -22.536 7.723 34.057 1.00 55.09 115 SER A O 1
ATOM 885 N N . LYS A 1 116 ? -23.688 9.099 35.380 1.00 56.84 116 LYS A N 1
ATOM 886 C CA . LYS A 1 116 ? -23.485 10.345 34.603 1.00 56.84 116 LYS A CA 1
ATOM 887 C C . LYS A 1 116 ? -22.023 10.842 34.512 1.00 56.84 116 LYS A C 1
ATOM 889 O O . LYS A 1 116 ? -21.792 12.034 34.314 1.00 56.84 116 LYS A O 1
ATOM 894 N N . GLU A 1 117 ? -21.021 9.982 34.655 1.00 55.78 117 GLU A N 1
ATOM 895 C CA . GLU A 1 117 ? -19.627 10.390 34.841 1.00 55.78 117 GLU A CA 1
ATOM 896 C C . GLU A 1 117 ? -18.689 10.049 33.680 1.00 55.78 117 GLU A C 1
ATOM 898 O O . GLU A 1 117 ? -19.022 9.313 32.750 1.00 55.78 117 GLU A O 1
ATOM 903 N N . LYS A 1 118 ? -17.493 10.655 33.755 1.00 62.84 118 LYS A N 1
ATOM 904 C CA . LYS A 1 118 ? -16.319 10.559 32.871 1.00 62.84 118 LYS A CA 1
ATOM 905 C C . LYS A 1 118 ? -15.770 9.126 32.783 1.00 62.84 118 LYS A C 1
ATOM 907 O O . LYS A 1 118 ? -14.611 8.868 33.088 1.00 62.84 118 LYS A O 1
ATOM 912 N N . THR A 1 119 ? -16.602 8.177 32.386 1.00 75.12 119 THR A N 1
ATOM 913 C CA . THR A 1 119 ? -16.189 6.798 32.181 1.00 75.12 119 THR A CA 1
ATOM 914 C C . THR A 1 119 ? -15.407 6.688 30.879 1.00 75.12 119 THR A C 1
ATOM 916 O O . THR A 1 119 ? -15.662 7.393 29.894 1.00 75.12 119 THR A O 1
ATOM 919 N N . THR A 1 120 ? -14.493 5.724 30.848 1.00 77.38 120 THR A N 1
ATOM 920 C CA . THR A 1 120 ? -13.808 5.258 29.639 1.00 77.38 120 THR A CA 1
ATOM 921 C C . THR A 1 120 ? -14.803 5.039 28.492 1.00 77.38 120 THR A C 1
ATOM 923 O O . THR A 1 120 ? -14.551 5.415 27.351 1.00 77.38 120 THR A O 1
ATOM 926 N N . TRP A 1 121 ? -15.989 4.505 28.797 1.00 77.69 121 TRP A N 1
ATOM 927 C CA . TRP A 1 121 ? -17.034 4.221 27.815 1.00 77.69 121 TRP A CA 1
ATOM 928 C C . TRP A 1 121 ? -17.674 5.489 27.222 1.00 77.69 121 TRP A C 1
ATOM 930 O O . TRP A 1 121 ? -17.853 5.593 26.003 1.00 77.69 121 TRP A O 1
ATOM 940 N N . GLY A 1 122 ? -17.931 6.499 28.060 1.00 78.62 122 GLY A N 1
ATOM 941 C CA . GLY A 1 122 ? -18.376 7.820 27.615 1.00 78.62 122 GLY A CA 1
ATOM 942 C C . GLY A 1 122 ? -17.336 8.539 26.745 1.00 78.62 122 GLY A C 1
ATOM 943 O O . GLY A 1 122 ? -17.687 9.237 25.793 1.00 78.62 122 GLY A O 1
ATOM 944 N N . GLU A 1 123 ? -16.042 8.353 27.010 1.00 80.56 123 GLU A N 1
ATOM 945 C CA . GLU A 1 123 ? -14.960 8.863 26.155 1.00 80.56 123 GLU A CA 1
ATOM 946 C C . GLU A 1 123 ? -14.929 8.206 24.776 1.00 80.56 123 GLU A C 1
ATOM 948 O O . GLU A 1 123 ? -14.877 8.914 23.765 1.00 80.56 123 GLU A O 1
ATOM 953 N N . LEU A 1 124 ? -15.047 6.878 24.711 1.00 82.56 124 LEU A N 1
ATOM 954 C CA . LEU A 1 124 ? -15.080 6.147 23.442 1.00 82.56 124 LEU A CA 1
ATOM 955 C C . LEU A 1 124 ? -16.240 6.621 22.549 1.00 82.56 124 LEU A C 1
ATOM 957 O O . LEU A 1 124 ? -16.053 6.872 21.352 1.00 82.56 124 LEU A O 1
ATOM 961 N N . ARG A 1 125 ? -17.433 6.813 23.128 1.00 81.94 125 ARG A N 1
ATOM 962 C CA . ARG A 1 125 ? -18.621 7.307 22.405 1.00 81.94 125 ARG A CA 1
ATOM 963 C C . ARG A 1 125 ? -18.491 8.749 21.926 1.00 81.94 125 ARG A C 1
ATOM 965 O O . ARG A 1 125 ? -19.124 9.136 20.945 1.00 81.94 125 ARG A O 1
ATOM 972 N N . ARG A 1 126 ? -17.643 9.555 22.567 1.00 82.38 126 ARG A N 1
ATOM 973 C CA . ARG A 1 126 ? -17.352 10.921 22.110 1.00 82.38 126 ARG A CA 1
ATOM 974 C C . ARG A 1 126 ? -16.416 10.965 20.901 1.00 82.38 126 ARG A C 1
ATOM 976 O O . ARG A 1 126 ? -16.234 12.048 20.339 1.00 82.38 126 ARG A O 1
ATOM 983 N N . SER A 1 127 ? -15.856 9.830 20.472 1.00 83.38 127 SER A N 1
ATOM 984 C CA . SER A 1 127 ? -14.947 9.780 19.328 1.00 83.38 127 SER A CA 1
ATOM 985 C C . SER A 1 127 ? -15.600 10.288 18.034 1.00 83.38 127 SER A C 1
ATOM 987 O O . SER A 1 127 ? -16.769 10.039 17.736 1.00 83.38 127 SER A O 1
ATOM 989 N N . VAL A 1 128 ? -14.809 11.008 17.232 1.00 84.25 128 VAL A N 1
ATOM 990 C CA . VAL A 1 128 ? -15.263 11.624 15.970 1.00 84.25 128 VAL A CA 1
ATOM 991 C C . VAL A 1 128 ? -15.808 10.578 14.997 1.00 84.25 128 VAL A C 1
ATOM 993 O O . VAL A 1 128 ? -16.816 10.815 14.335 1.00 84.25 128 VAL A O 1
ATOM 996 N N . LEU A 1 129 ? -15.151 9.417 14.919 1.00 87.62 129 LEU A N 1
ATOM 997 C CA . LEU A 1 129 ? -15.557 8.344 14.017 1.00 87.62 129 LEU A CA 1
ATOM 998 C C . LEU A 1 129 ? -16.919 7.766 14.416 1.00 87.62 129 LEU A C 1
ATOM 1000 O O . LEU A 1 129 ? -17.769 7.571 13.552 1.00 87.62 129 LEU A O 1
ATOM 1004 N N . TRP A 1 130 ? -17.131 7.540 15.715 1.00 89.12 130 TRP A N 1
ATOM 1005 C CA . TRP A 1 130 ? -18.391 7.023 16.234 1.00 89.12 130 TRP A CA 1
ATOM 1006 C C . TRP A 1 130 ? -19.551 7.983 15.973 1.00 89.12 130 TRP A C 1
ATOM 1008 O O . TRP A 1 130 ? -20.549 7.591 15.375 1.00 89.12 130 TRP A O 1
ATOM 1018 N N . LYS A 1 131 ? -19.381 9.267 16.316 1.00 88.50 131 LYS A N 1
ATOM 1019 C CA . LYS A 1 131 ? -20.385 10.307 16.041 1.00 88.50 131 LYS A CA 1
ATOM 1020 C C . LYS A 1 131 ? -20.746 10.379 14.559 1.00 88.50 131 LYS A C 1
ATOM 1022 O O . LYS A 1 131 ? -21.919 10.441 14.214 1.00 88.50 131 LYS A O 1
ATOM 1027 N N . LYS A 1 132 ? -19.747 10.319 13.673 1.00 89.44 132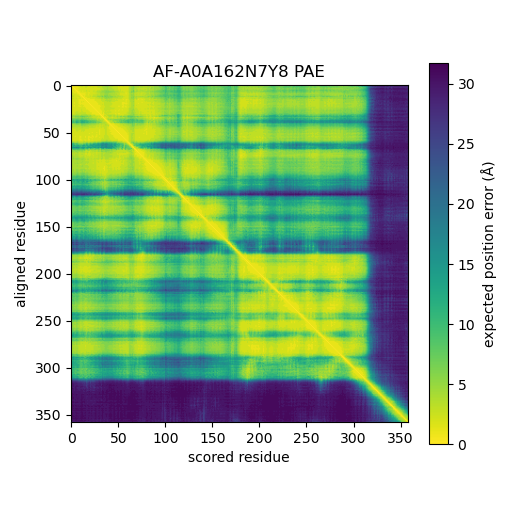 LYS A N 1
ATOM 1028 C CA . LYS A 1 132 ? -19.978 10.340 12.224 1.00 89.44 132 LYS A CA 1
ATOM 1029 C C . LYS A 1 132 ? -20.755 9.111 11.742 1.00 89.44 132 LYS A C 1
ATOM 1031 O O . LYS A 1 132 ? -21.625 9.253 10.893 1.00 89.44 132 LYS A O 1
ATOM 1036 N N . ALA A 1 133 ? -20.469 7.930 12.289 1.00 89.56 133 ALA A N 1
ATOM 1037 C CA . ALA A 1 133 ? -21.213 6.716 11.967 1.00 89.56 133 ALA A CA 1
ATOM 1038 C C . ALA A 1 133 ? -22.686 6.804 12.406 1.00 89.56 133 ALA A C 1
ATOM 1040 O O . ALA A 1 133 ? -23.562 6.402 11.644 1.00 89.56 133 ALA A O 1
ATOM 1041 N N . GLN A 1 134 ? -22.962 7.371 13.587 1.00 90.00 134 GLN A N 1
ATOM 1042 C CA . GLN A 1 134 ? -24.336 7.585 14.060 1.00 90.00 134 GLN A CA 1
ATOM 1043 C C . GLN A 1 134 ? -25.085 8.599 13.188 1.00 90.00 134 GLN A C 1
ATOM 1045 O O . GLN A 1 134 ? -26.176 8.299 12.716 1.00 90.00 134 GLN A O 1
ATOM 1050 N N . LEU A 1 135 ? -24.452 9.725 12.840 1.00 90.19 135 LEU A N 1
ATOM 1051 C CA . LEU A 1 135 ? -25.039 10.700 11.914 1.00 90.19 135 LEU A CA 1
ATOM 1052 C C . LEU A 1 135 ? -25.369 10.078 10.548 1.00 90.19 135 LEU A C 1
ATOM 1054 O O . LEU A 1 135 ? -26.445 10.318 10.008 1.00 90.19 135 LEU A O 1
ATOM 1058 N N . LEU A 1 136 ? -24.476 9.253 9.988 1.00 90.12 136 LEU A N 1
ATOM 1059 C CA . LEU A 1 136 ? -24.741 8.549 8.727 1.00 90.12 136 LEU A CA 1
ATOM 1060 C C . LEU A 1 136 ? -25.906 7.562 8.850 1.00 90.12 136 LEU A C 1
ATOM 1062 O O . LEU A 1 136 ? -26.701 7.449 7.923 1.00 90.12 136 LEU A O 1
ATOM 1066 N N . LYS A 1 137 ? -26.020 6.867 9.984 1.00 88.94 137 LYS A N 1
ATOM 1067 C CA . LYS A 1 137 ? -27.129 5.949 10.262 1.00 88.94 137 LYS A CA 1
ATOM 1068 C C . LYS A 1 137 ? -28.470 6.688 10.328 1.00 88.94 137 LYS A C 1
ATOM 1070 O O . LYS A 1 137 ? -29.452 6.184 9.794 1.00 88.94 137 LYS A O 1
ATOM 1075 N N . GLU A 1 138 ? -28.498 7.868 10.943 1.00 89.94 138 GLU A N 1
ATOM 1076 C CA . GLU A 1 138 ? -29.692 8.717 11.052 1.00 89.94 138 GLU A CA 1
ATOM 1077 C C . GLU A 1 138 ? -30.118 9.292 9.693 1.00 89.94 138 GLU A C 1
ATOM 1079 O O . GLU A 1 138 ? -31.283 9.195 9.317 1.00 89.94 138 GLU A O 1
ATOM 1084 N N . HIS A 1 139 ? -29.175 9.847 8.925 1.00 90.81 139 HIS A N 1
ATOM 1085 C CA . HIS A 1 139 ? -29.475 10.509 7.648 1.00 90.81 139 HIS A CA 1
ATOM 1086 C C . HIS A 1 139 ? -29.667 9.523 6.485 1.00 90.81 139 HIS A C 1
ATOM 1088 O O . HIS A 1 139 ? -30.331 9.844 5.501 1.00 90.81 139 HIS A O 1
ATOM 1094 N N . GLN A 1 140 ? -29.067 8.331 6.558 1.00 89.56 140 GLN A N 1
ATOM 1095 C CA . GLN A 1 140 ? -29.132 7.303 5.515 1.00 89.56 140 GLN A CA 1
ATOM 1096 C C . GLN A 1 140 ? -29.427 5.921 6.123 1.00 89.56 140 GLN A C 1
ATOM 1098 O O . GLN A 1 140 ? -28.566 5.039 6.118 1.00 89.56 140 GLN A O 1
ATOM 1103 N N . PRO A 1 141 ? -30.664 5.664 6.583 1.00 82.25 141 PRO A N 1
ATOM 1104 C CA . PRO A 1 141 ? -31.018 4.411 7.257 1.00 82.25 141 PRO A CA 1
ATOM 1105 C C . PRO A 1 141 ? -30.899 3.165 6.361 1.00 82.25 141 PRO A C 1
ATOM 1107 O O . PRO A 1 141 ? -30.797 2.049 6.860 1.00 82.25 141 PRO A O 1
ATOM 1110 N N . ARG A 1 142 ? -30.876 3.337 5.030 1.00 87.31 142 ARG A N 1
ATOM 1111 C CA . ARG A 1 142 ? -30.653 2.248 4.058 1.00 87.31 142 ARG A CA 1
ATOM 1112 C C . ARG A 1 142 ? -29.175 1.871 3.887 1.00 87.31 142 ARG A C 1
ATOM 1114 O O . ARG A 1 142 ? -28.871 0.917 3.171 1.00 87.31 142 ARG A O 1
ATOM 1121 N N . LEU A 1 143 ? -28.247 2.615 4.492 1.00 86.25 143 LEU A N 1
ATOM 1122 C CA . LEU A 1 143 ? -26.818 2.350 4.381 1.00 86.25 143 LEU A CA 1
ATOM 1123 C C . LEU A 1 143 ? -26.460 1.059 5.128 1.00 86.25 143 LEU A C 1
ATOM 1125 O O . LEU A 1 143 ? -26.656 0.944 6.333 1.00 86.25 143 LEU A O 1
ATOM 1129 N N . LYS A 1 144 ? -25.893 0.087 4.403 1.00 85.81 144 LYS A N 1
ATOM 1130 C CA . LYS A 1 144 ? -25.606 -1.256 4.937 1.00 85.81 144 LYS A CA 1
ATOM 1131 C C . LYS A 1 144 ? -24.611 -1.255 6.105 1.00 85.81 144 LYS A C 1
ATOM 1133 O O . LYS A 1 144 ? -24.725 -2.089 6.994 1.00 85.81 144 LYS A O 1
ATOM 1138 N N . ASP A 1 145 ? -23.611 -0.375 6.067 1.00 87.38 145 ASP A N 1
ATOM 1139 C CA . ASP A 1 145 ? -22.557 -0.299 7.086 1.00 87.38 145 ASP A CA 1
ATOM 1140 C C . ASP A 1 145 ? -22.084 1.158 7.274 1.00 87.38 145 ASP A C 1
ATOM 1142 O O . ASP A 1 145 ? -21.098 1.585 6.659 1.00 87.38 145 ASP A O 1
ATOM 1146 N N . PRO A 1 146 ? -22.794 1.947 8.106 1.00 88.50 146 PRO A N 1
ATOM 1147 C CA . PRO A 1 146 ? -22.459 3.348 8.364 1.00 88.50 146 PRO A CA 1
ATOM 1148 C C . PRO A 1 146 ? -21.077 3.546 8.988 1.00 88.50 146 PRO A C 1
ATOM 1150 O O . PRO A 1 146 ? -20.409 4.547 8.725 1.00 88.50 146 PRO A O 1
ATOM 1153 N N . LEU A 1 147 ? -20.616 2.584 9.793 1.00 87.44 147 LEU A N 1
ATOM 1154 C CA . LEU A 1 147 ? -19.310 2.656 10.440 1.00 87.44 147 LEU A CA 1
ATOM 1155 C C . LEU A 1 147 ? -18.178 2.519 9.421 1.00 87.44 147 LEU A C 1
ATOM 1157 O O . LEU A 1 147 ? -17.205 3.277 9.458 1.00 87.44 147 LEU A O 1
ATOM 1161 N N . LYS A 1 148 ? -18.298 1.562 8.502 1.00 85.50 148 LYS A N 1
ATOM 1162 C CA . LYS A 1 148 ? -17.331 1.390 7.419 1.00 85.50 148 LYS A CA 1
ATOM 1163 C C . LYS A 1 148 ? -17.267 2.616 6.520 1.00 85.50 148 LYS A C 1
ATOM 1165 O O . LYS A 1 148 ? -16.164 3.023 6.165 1.00 85.50 148 LYS A O 1
ATOM 1170 N N . GLU A 1 149 ? -18.408 3.215 6.197 1.00 85.69 149 GLU A N 1
ATOM 1171 C CA . GLU A 1 149 ? -18.454 4.430 5.382 1.00 85.69 149 GLU A CA 1
ATOM 1172 C C . GLU A 1 149 ? -17.800 5.617 6.107 1.00 85.69 149 GLU A C 1
ATOM 1174 O O . GLU A 1 149 ? -16.916 6.281 5.563 1.00 85.69 149 GLU A O 1
ATOM 1179 N N . ALA A 1 150 ? -18.125 5.820 7.389 1.00 86.88 150 ALA A N 1
ATOM 1180 C CA . ALA A 1 150 ? -17.477 6.835 8.219 1.00 86.88 150 ALA A CA 1
ATOM 1181 C C . ALA A 1 150 ? -15.951 6.653 8.274 1.00 86.88 150 ALA A C 1
ATOM 1183 O O . ALA A 1 150 ? -15.208 7.638 8.232 1.00 86.88 150 ALA A O 1
ATOM 1184 N N . TYR A 1 151 ? -15.483 5.402 8.349 1.00 84.19 151 TYR A N 1
ATOM 1185 C CA . TYR A 1 151 ? -14.061 5.071 8.367 1.00 84.19 151 TYR A CA 1
ATOM 1186 C C . TYR A 1 151 ? -13.381 5.373 7.031 1.00 84.19 151 TYR A C 1
ATOM 1188 O O . TYR A 1 151 ? -12.320 5.993 7.027 1.00 84.19 151 TYR A O 1
ATOM 1196 N N . VAL A 1 152 ? -14.001 5.001 5.907 1.00 79.81 152 VAL A N 1
ATOM 1197 C CA . VAL A 1 152 ? -13.497 5.328 4.563 1.00 79.81 152 VAL A CA 1
ATOM 1198 C C . VAL A 1 152 ? -13.345 6.839 4.402 1.00 79.81 152 VAL A C 1
ATOM 1200 O O . VAL A 1 152 ? -12.271 7.299 4.021 1.00 79.81 152 VAL A O 1
ATOM 1203 N N . LEU A 1 153 ? -14.361 7.618 4.783 1.00 80.75 153 LEU A N 1
ATOM 1204 C CA . LEU A 1 153 ? -14.308 9.081 4.722 1.00 80.75 153 LEU A CA 1
ATOM 1205 C C . LEU A 1 153 ? -13.214 9.674 5.621 1.00 80.75 153 LEU A C 1
ATOM 1207 O O . LEU A 1 153 ? -12.612 10.690 5.278 1.00 80.75 153 LEU A O 1
ATOM 1211 N N . LEU A 1 154 ? -12.966 9.074 6.789 1.00 78.94 154 LEU A N 1
ATOM 1212 C CA . LEU A 1 154 ? -11.903 9.515 7.692 1.00 78.94 154 LEU A CA 1
ATOM 1213 C C . LEU A 1 154 ? -10.514 9.216 7.113 1.00 78.94 154 LEU A C 1
ATOM 1215 O O . LEU A 1 154 ? -9.644 10.081 7.162 1.00 78.94 154 LEU A O 1
ATOM 1219 N N . CYS A 1 155 ? -10.318 8.030 6.533 1.00 73.00 155 CYS A N 1
ATOM 1220 C CA . CYS A 1 155 ? -9.084 7.684 5.832 1.00 73.00 155 CYS A CA 1
ATOM 1221 C C . CYS A 1 155 ? -8.842 8.585 4.620 1.00 73.00 155 CYS A C 1
ATOM 1223 O O . CYS A 1 155 ? -7.712 9.017 4.421 1.00 73.00 155 CYS A O 1
ATOM 1225 N N . GLN A 1 156 ? -9.885 8.891 3.845 1.00 70.94 156 GLN A N 1
ATOM 1226 C CA . GLN A 1 156 ? -9.770 9.780 2.692 1.00 70.94 156 GLN A CA 1
ATOM 1227 C C . GLN A 1 156 ? -9.332 11.180 3.123 1.00 70.94 156 GLN A C 1
ATOM 1229 O O . GLN A 1 156 ? -8.333 11.673 2.624 1.00 70.94 156 GLN A O 1
ATOM 1234 N N . LYS A 1 157 ? -9.980 11.761 4.142 1.00 74.94 157 LYS A N 1
ATOM 1235 C CA . LYS A 1 157 ? -9.593 13.074 4.677 1.00 74.94 157 LYS A CA 1
ATOM 1236 C C . LYS A 1 157 ? -8.134 13.115 5.149 1.00 74.94 157 LYS A C 1
ATOM 1238 O O . LYS A 1 157 ? -7.460 14.120 4.962 1.00 74.94 157 LYS A O 1
ATOM 1243 N N . GLU A 1 158 ? -7.650 12.047 5.782 1.00 71.19 158 GLU A N 1
ATOM 1244 C CA . GLU A 1 158 ? -6.248 11.949 6.207 1.00 71.19 158 GLU A CA 1
ATOM 1245 C C . GLU A 1 158 ? -5.297 11.914 5.007 1.00 71.19 158 GLU A C 1
ATOM 1247 O O . GLU A 1 158 ? -4.290 12.618 5.006 1.00 71.19 158 GLU A O 1
ATOM 1252 N N . ILE A 1 159 ? -5.634 11.133 3.977 1.00 64.19 159 ILE A N 1
ATOM 1253 C CA . ILE A 1 159 ? -4.881 11.102 2.720 1.00 64.19 159 ILE A CA 1
ATOM 1254 C C . ILE A 1 159 ? -4.871 12.497 2.091 1.00 64.19 159 ILE A C 1
ATOM 1256 O O . ILE A 1 159 ? -3.796 12.997 1.784 1.00 64.19 159 ILE A O 1
ATOM 1260 N N . ASP A 1 160 ? -6.022 13.158 1.975 1.00 66.44 160 ASP A N 1
ATOM 1261 C CA . ASP A 1 160 ? -6.142 14.487 1.369 1.00 66.44 160 ASP A CA 1
ATOM 1262 C C . ASP A 1 160 ? -5.312 15.539 2.130 1.00 66.44 160 ASP A C 1
ATOM 1264 O O . ASP A 1 160 ? -4.611 16.339 1.516 1.00 66.44 160 ASP A O 1
ATOM 1268 N N . MET A 1 161 ? -5.308 15.507 3.471 1.00 68.31 161 MET A N 1
ATOM 1269 C CA . MET A 1 161 ? -4.452 16.380 4.292 1.00 68.31 161 MET A CA 1
ATOM 1270 C C . MET A 1 161 ? -2.958 16.088 4.093 1.00 68.31 161 MET A C 1
ATOM 1272 O O . MET A 1 161 ? -2.145 17.013 4.031 1.00 68.31 161 MET A O 1
ATOM 1276 N N . GLN A 1 162 ? -2.573 14.814 3.986 1.00 60.09 162 GLN A N 1
ATOM 1277 C CA . GLN A 1 162 ? -1.187 14.448 3.692 1.00 60.09 162 GLN A CA 1
ATOM 1278 C C . GLN A 1 162 ? -0.771 14.891 2.286 1.00 60.09 162 GLN A C 1
ATOM 1280 O O . GLN A 1 162 ? 0.320 15.432 2.132 1.00 60.09 162 GLN A O 1
ATOM 1285 N N . LEU A 1 163 ? -1.648 14.751 1.292 1.00 55.97 163 LEU A N 1
ATOM 1286 C CA . LEU A 1 163 ? -1.417 15.240 -0.067 1.00 55.97 163 LEU A CA 1
ATOM 1287 C C . LEU A 1 163 ? -1.286 16.767 -0.108 1.00 55.97 163 LEU A C 1
ATOM 1289 O O . LEU A 1 163 ? -0.393 17.273 -0.773 1.00 55.97 163 LEU A O 1
ATOM 1293 N N . ALA A 1 164 ? -2.114 17.500 0.640 1.00 61.56 164 ALA A N 1
ATOM 1294 C CA . ALA A 1 164 ? -2.049 18.960 0.699 1.00 61.56 164 ALA A CA 1
ATOM 1295 C C . ALA A 1 164 ? -0.803 19.484 1.438 1.00 61.56 164 ALA A C 1
ATOM 1297 O O . ALA A 1 164 ? -0.272 20.535 1.093 1.00 61.56 164 ALA A O 1
ATOM 1298 N N . SER A 1 165 ? -0.327 18.772 2.465 1.00 56.38 165 SER A N 1
ATOM 1299 C CA . SER A 1 165 ? 0.849 19.194 3.249 1.00 56.38 165 SER A CA 1
ATOM 1300 C C . SER A 1 165 ? 2.183 18.911 2.557 1.00 56.38 165 SER A C 1
ATOM 1302 O O . SER A 1 165 ? 3.188 19.568 2.835 1.00 56.38 165 SER A O 1
ATOM 1304 N N . VAL A 1 166 ? 2.211 17.940 1.648 1.00 51.31 166 VAL A N 1
ATOM 1305 C CA . VAL A 1 166 ? 3.400 17.590 0.885 1.00 51.31 166 VAL A CA 1
ATOM 1306 C C . VAL A 1 166 ? 3.282 18.283 -0.470 1.00 51.31 166 VAL A C 1
ATOM 1308 O O . VAL A 1 166 ? 2.648 17.764 -1.375 1.00 51.31 166 VAL A O 1
ATOM 1311 N N . ASN A 1 167 ? 3.941 19.438 -0.636 1.00 46.88 167 ASN A N 1
ATOM 1312 C CA . ASN A 1 167 ? 4.138 20.159 -1.916 1.00 46.88 167 ASN A CA 1
ATOM 1313 C C . ASN A 1 167 ? 4.956 19.346 -2.955 1.00 46.88 167 ASN A C 1
ATOM 1315 O O . ASN A 1 167 ? 5.750 19.880 -3.729 1.00 46.88 167 ASN A O 1
ATOM 1319 N N . ARG A 1 168 ? 4.843 18.018 -2.940 1.00 51.00 168 ARG A N 1
ATOM 1320 C CA . ARG A 1 168 ? 5.429 17.107 -3.911 1.00 51.00 168 ARG A CA 1
ATOM 1321 C C . ARG A 1 168 ? 4.303 16.227 -4.430 1.00 51.00 168 ARG A C 1
ATOM 1323 O O . ARG A 1 168 ? 3.545 15.721 -3.605 1.00 51.00 168 ARG A O 1
ATOM 1330 N N . PRO A 1 169 ? 4.212 16.008 -5.750 1.00 48.81 169 PRO A N 1
ATOM 1331 C CA . PRO A 1 169 ? 3.260 15.064 -6.305 1.00 48.81 169 PRO A CA 1
ATOM 1332 C C . PRO A 1 169 ? 3.564 13.710 -5.675 1.00 48.81 169 PRO A C 1
ATOM 1334 O O . PRO A 1 169 ? 4.589 13.083 -5.939 1.00 48.81 169 PRO A O 1
ATOM 1337 N N . VAL A 1 170 ? 2.724 13.305 -4.730 1.00 48.62 170 VAL A N 1
ATOM 1338 C CA . VAL A 1 170 ? 2.851 12.004 -4.104 1.00 48.62 170 VAL A CA 1
ATOM 1339 C C . VAL A 1 170 ? 2.548 11.012 -5.223 1.00 48.62 170 VAL A C 1
ATOM 1341 O O . VAL A 1 170 ? 1.410 10.890 -5.664 1.00 48.62 170 VAL A O 1
ATOM 1344 N N . THR A 1 171 ? 3.565 10.285 -5.683 1.00 53.34 171 THR A N 1
ATOM 1345 C CA . THR A 1 171 ? 3.443 9.154 -6.629 1.00 53.34 171 THR A CA 1
ATOM 1346 C C . THR A 1 171 ? 2.504 8.052 -6.106 1.00 53.34 171 THR A C 1
ATOM 1348 O O . THR A 1 171 ? 2.097 7.136 -6.822 1.00 53.34 171 THR A O 1
ATOM 1351 N N . VAL A 1 172 ? 2.126 8.157 -4.829 1.00 53.00 172 VAL A N 1
ATOM 1352 C CA . VAL A 1 172 ? 1.117 7.384 -4.095 1.00 53.00 172 VAL A CA 1
ATOM 1353 C C . VAL A 1 172 ? -0.194 8.178 -3.933 1.00 53.00 172 VAL A C 1
ATOM 1355 O O . VAL A 1 172 ? -0.888 8.033 -2.928 1.00 53.00 172 VAL A O 1
ATOM 1358 N N . ALA A 1 173 ? -0.553 9.051 -4.878 1.00 52.16 173 ALA A N 1
ATOM 1359 C CA . ALA A 1 173 ? -1.900 9.605 -4.967 1.00 52.16 173 ALA A CA 1
ATOM 1360 C C . ALA A 1 173 ? -2.859 8.447 -5.273 1.00 52.16 173 ALA A C 1
ATOM 1362 O O . ALA A 1 173 ? -3.075 8.038 -6.413 1.00 52.16 173 ALA A O 1
ATOM 1363 N N . ARG A 1 174 ? -3.358 7.822 -4.208 1.00 51.50 174 ARG A N 1
ATOM 1364 C CA . ARG A 1 174 ? -4.249 6.672 -4.278 1.00 51.50 174 ARG A CA 1
ATOM 1365 C C . ARG A 1 174 ? -5.625 7.158 -4.687 1.00 51.50 174 ARG A C 1
ATOM 1367 O O . ARG A 1 174 ? -6.396 7.587 -3.838 1.00 51.50 174 ARG A O 1
ATOM 1374 N N . GLY A 1 175 ? -5.984 6.957 -5.949 1.00 41.00 175 GLY A N 1
ATOM 1375 C CA . GLY A 1 175 ? -7.374 7.034 -6.412 1.00 41.00 175 GLY A CA 1
ATOM 1376 C C . GLY A 1 175 ? -8.268 5.903 -5.873 1.00 41.00 175 GLY A C 1
ATOM 1377 O O . GLY A 1 175 ? -9.189 5.463 -6.553 1.00 41.00 175 GLY A O 1
ATOM 1378 N N . LEU A 1 176 ? -7.978 5.337 -4.695 1.00 42.19 176 LEU A N 1
ATOM 1379 C CA . LEU A 1 176 ? -8.659 4.152 -4.181 1.00 42.19 176 LEU A CA 1
ATOM 1380 C C . LEU A 1 176 ? -9.449 4.487 -2.917 1.00 42.19 176 LEU A C 1
ATOM 1382 O O . LEU A 1 176 ? -8.890 4.565 -1.829 1.00 42.19 176 LEU A O 1
ATOM 1386 N N . CYS A 1 177 ? -10.777 4.515 -3.047 1.00 43.09 177 CYS A N 1
ATOM 1387 C CA . CYS A 1 177 ? -11.753 4.661 -1.956 1.00 43.09 177 CYS A CA 1
ATOM 1388 C C . CYS A 1 177 ? -11.716 3.524 -0.901 1.00 43.09 177 CYS A C 1
ATOM 1390 O O . CYS A 1 177 ? -12.648 3.379 -0.113 1.00 43.09 177 CYS A O 1
ATOM 1392 N N . LYS A 1 178 ? -10.714 2.627 -0.921 1.00 54.41 178 LYS A N 1
ATOM 1393 C CA . LYS A 1 178 ? -10.592 1.477 -0.009 1.00 54.41 178 LYS A CA 1
ATOM 1394 C C . LYS A 1 178 ? -9.126 1.248 0.386 1.00 54.41 178 LYS A C 1
ATOM 1396 O O . LYS A 1 178 ? -8.273 1.241 -0.502 1.00 54.41 178 LYS A O 1
ATOM 1401 N N . PRO A 1 179 ? -8.834 0.963 1.670 1.00 61.84 179 PRO A N 1
ATOM 1402 C CA . PRO A 1 179 ? -7.496 0.595 2.120 1.00 61.84 179 PRO A CA 1
ATOM 1403 C C . PRO A 1 179 ? -7.139 -0.796 1.577 1.00 61.84 179 PRO A C 1
ATOM 1405 O O . PRO A 1 179 ? -7.495 -1.820 2.155 1.00 61.84 179 PRO A O 1
ATOM 1408 N N . VAL A 1 180 ? -6.479 -0.833 0.420 1.00 74.88 180 VAL A N 1
ATOM 1409 C CA . VAL A 1 180 ? -5.993 -2.059 -0.225 1.00 74.88 180 VAL A CA 1
ATOM 1410 C C . VAL A 1 180 ? -4.495 -1.927 -0.474 1.00 74.88 180 VAL A C 1
ATOM 1412 O O . VAL A 1 180 ? -3.989 -0.832 -0.730 1.00 74.88 180 VAL A O 1
ATOM 1415 N N . TRP A 1 181 ? -3.789 -3.051 -0.373 1.00 83.56 181 TRP A N 1
ATOM 1416 C CA . TRP A 1 181 ? -2.382 -3.141 -0.741 1.00 83.56 181 TRP A CA 1
ATOM 1417 C C . TRP A 1 181 ? -2.166 -2.655 -2.172 1.00 83.56 181 TRP A C 1
ATOM 1419 O O . TRP A 1 181 ? -2.969 -2.938 -3.060 1.00 83.56 181 TRP A O 1
ATOM 1429 N N . ASP A 1 182 ? -1.075 -1.930 -2.384 1.00 85.69 182 ASP A N 1
ATOM 1430 C CA . ASP A 1 182 ? -0.724 -1.423 -3.700 1.00 85.69 182 ASP A CA 1
ATOM 1431 C C . ASP A 1 182 ? -0.478 -2.589 -4.670 1.00 85.69 182 ASP A C 1
ATOM 1433 O O . ASP A 1 182 ? 0.250 -3.529 -4.313 1.00 85.69 182 ASP A O 1
ATOM 1437 N N . PRO A 1 183 ? -1.039 -2.540 -5.893 1.00 88.06 183 PRO A N 1
ATOM 1438 C CA . PRO A 1 183 ? -0.814 -3.554 -6.915 1.00 88.06 183 PRO A CA 1
ATOM 1439 C C . PRO A 1 183 ? 0.658 -3.913 -7.130 1.00 88.06 183 PRO A C 1
ATOM 1441 O O . PRO A 1 183 ? 0.966 -5.083 -7.360 1.00 88.06 183 PRO A O 1
ATOM 1444 N N . VAL A 1 184 ? 1.591 -2.961 -6.984 1.00 89.62 184 VAL A N 1
ATOM 1445 C CA . VAL A 1 184 ? 3.028 -3.230 -7.181 1.00 89.62 184 VAL A CA 1
ATOM 1446 C C . VAL A 1 184 ? 3.588 -4.284 -6.222 1.00 89.62 184 VAL A C 1
ATOM 1448 O O . VAL A 1 184 ? 4.594 -4.929 -6.520 1.00 89.62 184 VAL A O 1
ATOM 1451 N N . LEU A 1 185 ? 2.948 -4.483 -5.065 1.00 89.00 185 LEU A N 1
ATOM 1452 C CA . LEU A 1 185 ? 3.345 -5.504 -4.096 1.00 89.00 185 LEU A CA 1
ATOM 1453 C C . LEU A 1 185 ? 2.852 -6.902 -4.486 1.00 89.00 185 LEU A C 1
ATOM 1455 O O . LEU A 1 185 ? 3.421 -7.892 -4.029 1.00 89.00 185 LEU A O 1
ATOM 1459 N N . LEU A 1 186 ? 1.798 -6.988 -5.297 1.00 88.19 186 LEU A N 1
ATOM 1460 C CA . LEU A 1 186 ? 1.034 -8.214 -5.521 1.00 88.19 186 LEU A CA 1
ATOM 1461 C C . LEU A 1 186 ? 1.138 -8.741 -6.951 1.00 88.19 186 LEU A C 1
ATOM 1463 O O . LEU A 1 186 ? 1.007 -9.947 -7.158 1.00 88.19 186 LEU A O 1
ATOM 1467 N N . LEU A 1 187 ? 1.362 -7.868 -7.934 1.00 88.81 187 LEU A N 1
ATOM 1468 C CA . LEU A 1 187 ? 1.355 -8.273 -9.332 1.00 88.81 187 LEU A CA 1
ATOM 1469 C C . LEU A 1 187 ? 2.544 -9.183 -9.686 1.00 88.81 187 LEU A C 1
ATOM 1471 O O . LEU A 1 187 ? 3.648 -9.022 -9.135 1.00 88.81 187 LEU A O 1
ATOM 1475 N N . PRO A 1 188 ? 2.338 -10.142 -10.613 1.00 86.31 188 PRO A N 1
ATOM 1476 C CA . PRO A 1 188 ? 3.397 -11.025 -11.079 1.00 86.31 188 PRO A CA 1
ATOM 1477 C C . PRO A 1 188 ? 4.515 -10.232 -11.762 1.00 86.31 188 PRO A C 1
ATOM 1479 O O . PRO A 1 188 ? 4.307 -9.553 -12.763 1.00 86.31 188 PRO A O 1
ATOM 1482 N N . CYS A 1 189 ? 5.713 -10.317 -11.199 1.00 90.81 189 CYS A N 1
ATOM 1483 C CA . CYS A 1 189 ? 6.948 -9.761 -11.741 1.00 90.81 189 CYS A CA 1
ATOM 1484 C C . CYS A 1 189 ? 8.137 -10.377 -10.998 1.00 90.81 189 CYS A C 1
ATOM 1486 O O . CYS A 1 189 ? 7.991 -10.946 -9.900 1.00 90.81 189 CYS A O 1
ATOM 1488 N N . THR A 1 190 ? 9.315 -10.264 -11.597 1.00 90.12 190 THR A N 1
ATOM 1489 C CA . THR A 1 190 ? 10.575 -10.697 -10.999 1.00 90.12 190 THR A CA 1
ATOM 1490 C C . THR A 1 190 ? 10.899 -9.872 -9.754 1.00 90.12 190 THR A C 1
ATOM 1492 O O . THR A 1 190 ? 10.321 -8.817 -9.471 1.00 90.12 190 THR A O 1
ATOM 1495 N N . ARG A 1 191 ? 11.855 -10.359 -8.964 1.00 87.50 191 ARG A N 1
ATOM 1496 C CA . ARG A 1 191 ? 12.297 -9.671 -7.750 1.00 87.50 191 ARG A CA 1
ATOM 1497 C C . ARG A 1 191 ? 12.905 -8.295 -8.046 1.00 87.50 191 ARG A C 1
ATOM 1499 O O . ARG A 1 191 ? 12.637 -7.347 -7.309 1.00 87.50 191 ARG A O 1
ATOM 1506 N N . SER A 1 192 ? 13.681 -8.185 -9.122 1.00 89.50 192 SER A N 1
ATOM 1507 C CA . SER A 1 192 ? 14.328 -6.938 -9.536 1.00 89.50 192 SER A CA 1
ATOM 1508 C C . SER A 1 192 ? 13.330 -5.911 -10.069 1.00 89.50 192 SER A C 1
ATOM 1510 O O . SER A 1 192 ? 13.385 -4.748 -9.670 1.00 89.50 192 SER A O 1
ATOM 1512 N N . GLU A 1 193 ? 12.368 -6.344 -10.889 1.00 92.69 193 GLU A N 1
ATOM 1513 C CA . GLU A 1 193 ? 11.261 -5.499 -11.360 1.00 92.69 193 GLU A CA 1
ATOM 1514 C C . GLU A 1 193 ? 10.451 -4.951 -10.180 1.00 92.69 193 GLU A C 1
ATOM 1516 O O . GLU A 1 193 ? 10.266 -3.739 -10.059 1.00 92.69 193 GLU A O 1
ATOM 1521 N N . ARG A 1 194 ? 10.061 -5.821 -9.236 1.00 92.00 194 ARG A N 1
ATOM 1522 C CA . ARG A 1 194 ? 9.338 -5.412 -8.022 1.00 92.00 194 ARG A CA 1
ATOM 1523 C C . ARG A 1 194 ? 10.110 -4.386 -7.204 1.00 92.00 194 ARG A C 1
ATOM 1525 O O . ARG A 1 194 ? 9.525 -3.435 -6.693 1.00 92.00 194 ARG A O 1
ATOM 1532 N N . ARG A 1 195 ? 11.429 -4.552 -7.082 1.00 89.88 195 ARG A N 1
ATOM 1533 C CA . ARG A 1 195 ? 12.286 -3.597 -6.372 1.00 89.88 195 ARG A CA 1
ATOM 1534 C C . ARG A 1 195 ? 12.251 -2.216 -7.030 1.00 89.88 195 ARG A C 1
ATOM 1536 O O . ARG A 1 195 ? 12.144 -1.231 -6.307 1.00 89.88 195 ARG A O 1
ATOM 1543 N N . ARG A 1 196 ? 12.317 -2.135 -8.363 1.00 92.50 196 ARG A N 1
ATOM 1544 C CA . ARG A 1 196 ? 12.229 -0.865 -9.107 1.00 92.50 196 ARG A CA 1
ATOM 1545 C C . ARG A 1 196 ? 10.857 -0.208 -8.962 1.00 92.50 196 ARG A C 1
ATOM 1547 O O . ARG A 1 196 ? 10.801 0.976 -8.654 1.00 92.50 196 ARG A O 1
ATOM 1554 N N . LEU A 1 197 ? 9.775 -0.983 -9.062 1.00 92.38 197 LEU A N 1
ATOM 1555 C CA . LEU A 1 197 ? 8.406 -0.498 -8.836 1.00 92.38 197 LEU A CA 1
ATOM 1556 C C . LEU A 1 197 ? 8.226 0.100 -7.436 1.00 92.38 197 LEU A C 1
ATOM 1558 O O . LEU A 1 197 ? 7.707 1.204 -7.289 1.00 92.38 197 LEU A O 1
ATOM 1562 N N . ILE A 1 198 ? 8.692 -0.612 -6.403 1.00 89.06 198 ILE A N 1
ATOM 1563 C CA . ILE A 1 198 ? 8.640 -0.126 -5.020 1.00 89.06 198 ILE A CA 1
ATOM 1564 C C . ILE A 1 198 ? 9.470 1.147 -4.878 1.00 89.06 198 ILE A C 1
ATOM 1566 O O . ILE A 1 198 ? 8.962 2.127 -4.346 1.00 89.06 198 ILE A O 1
ATOM 1570 N N . LYS A 1 199 ? 10.722 1.154 -5.363 1.00 88.25 199 LYS A N 1
ATOM 1571 C CA . LYS A 1 199 ? 11.586 2.341 -5.296 1.00 88.25 199 LYS A CA 1
ATOM 1572 C C . LYS A 1 199 ? 10.939 3.547 -5.979 1.00 88.25 199 LYS A C 1
ATOM 1574 O O . LYS A 1 199 ? 10.998 4.633 -5.418 1.00 88.25 199 LYS A O 1
ATOM 1579 N N . TRP A 1 200 ? 10.312 3.362 -7.140 1.00 89.12 200 TRP A N 1
ATOM 1580 C CA . TRP A 1 200 ? 9.590 4.430 -7.828 1.00 89.12 200 TRP A CA 1
ATOM 1581 C C . TRP A 1 200 ? 8.445 4.977 -6.965 1.00 89.12 200 TRP A C 1
ATOM 1583 O O . TRP A 1 200 ? 8.399 6.170 -6.669 1.00 89.12 200 TRP A O 1
ATOM 1593 N N . ARG A 1 201 ? 7.572 4.087 -6.470 1.00 85.56 201 ARG A N 1
ATOM 1594 C CA . ARG A 1 201 ? 6.424 4.444 -5.618 1.00 85.56 201 ARG A CA 1
ATOM 1595 C C . ARG A 1 201 ? 6.800 5.180 -4.336 1.00 85.56 201 ARG A C 1
ATOM 1597 O O . ARG A 1 201 ? 5.989 5.928 -3.816 1.00 85.56 201 ARG A O 1
ATOM 1604 N N . ILE A 1 202 ? 7.993 4.951 -3.798 1.00 80.25 202 ILE A N 1
ATOM 1605 C CA . ILE A 1 202 ? 8.461 5.619 -2.573 1.00 80.25 202 ILE A CA 1
ATOM 1606 C C . ILE A 1 202 ? 9.442 6.768 -2.858 1.00 80.25 202 ILE A C 1
ATOM 1608 O O . ILE A 1 202 ? 10.112 7.236 -1.937 1.00 80.25 202 ILE A O 1
ATOM 1612 N N . ALA A 1 203 ? 9.538 7.205 -4.122 1.00 81.19 203 ALA A N 1
ATOM 1613 C CA . ALA A 1 203 ? 10.415 8.278 -4.599 1.00 81.19 203 ALA A CA 1
ATOM 1614 C C . ALA A 1 203 ? 11.914 8.054 -4.299 1.00 81.19 203 ALA A C 1
ATOM 1616 O O . ALA A 1 203 ? 12.661 8.981 -4.002 1.00 81.19 203 ALA A O 1
ATOM 1617 N N . TRP A 1 204 ? 12.363 6.798 -4.350 1.00 84.12 204 TRP A N 1
ATOM 1618 C CA . TRP A 1 204 ? 13.778 6.397 -4.275 1.00 84.12 204 TRP A CA 1
ATOM 1619 C C . TRP A 1 204 ? 14.386 6.087 -5.645 1.00 84.12 204 TRP A C 1
ATOM 1621 O O . TRP A 1 204 ? 15.555 5.701 -5.726 1.00 84.12 204 TRP A O 1
ATOM 1631 N N . LEU A 1 205 ? 13.580 6.178 -6.701 1.00 87.25 205 LEU A N 1
ATOM 1632 C CA . LEU A 1 205 ? 14.014 6.059 -8.082 1.00 87.25 205 LEU A CA 1
ATOM 1633 C C . LEU A 1 205 ? 13.419 7.225 -8.890 1.00 87.25 205 LEU A C 1
ATOM 1635 O O . LEU A 1 205 ? 12.189 7.321 -8.961 1.00 87.25 205 LEU A O 1
ATOM 1639 N N . PRO A 1 206 ? 14.254 8.082 -9.505 1.00 85.12 206 PRO A N 1
ATOM 1640 C CA . PRO A 1 206 ? 15.713 8.190 -9.356 1.00 85.12 206 PRO A CA 1
ATOM 1641 C C . PRO A 1 206 ? 16.205 8.388 -7.906 1.00 85.12 206 PRO A C 1
ATOM 1643 O O . PRO A 1 206 ? 15.415 8.788 -7.046 1.00 85.12 206 PRO A O 1
ATOM 1646 N N . PRO A 1 207 ? 17.486 8.099 -7.597 1.00 79.44 207 PRO A N 1
ATOM 1647 C CA . PRO A 1 207 ? 18.040 8.308 -6.262 1.00 79.44 207 PRO A CA 1
ATOM 1648 C C . PRO A 1 207 ? 17.888 9.764 -5.800 1.00 79.44 207 PRO A C 1
ATOM 1650 O O . PRO A 1 207 ? 17.942 10.693 -6.603 1.00 79.44 207 PRO A O 1
ATOM 1653 N N . THR A 1 208 ? 17.701 9.958 -4.493 1.00 71.50 208 THR A N 1
ATOM 1654 C CA . THR A 1 208 ? 17.688 11.283 -3.853 1.00 71.50 208 THR A CA 1
ATOM 1655 C C . THR A 1 208 ? 18.849 11.364 -2.850 1.00 71.50 208 THR A C 1
ATOM 1657 O O . THR A 1 208 ? 18.937 10.459 -2.011 1.00 71.50 208 THR A O 1
ATOM 1660 N N . PRO A 1 209 ? 19.714 12.404 -2.880 1.00 71.94 209 PRO A N 1
ATOM 1661 C CA . PRO A 1 209 ? 19.708 13.557 -3.796 1.00 71.94 209 PRO A CA 1
ATOM 1662 C C . PRO A 1 209 ? 19.925 13.148 -5.262 1.00 71.94 209 PRO A C 1
ATOM 1664 O O . PRO A 1 209 ? 20.462 12.073 -5.518 1.00 71.94 209 PRO A O 1
ATOM 1667 N N . SER A 1 210 ? 19.444 13.967 -6.209 1.00 75.19 210 SER A N 1
ATOM 1668 C CA . SER A 1 210 ? 19.510 13.618 -7.633 1.00 75.19 210 SER A CA 1
ATOM 1669 C C . SER A 1 210 ? 20.956 13.451 -8.068 1.00 75.19 210 SER A C 1
ATOM 1671 O O . SER A 1 210 ? 21.772 14.340 -7.832 1.00 75.19 210 SER A O 1
ATOM 1673 N N . VAL A 1 211 ? 21.235 12.343 -8.735 1.00 80.94 211 VAL A N 1
ATOM 1674 C CA . VAL A 1 211 ? 22.524 12.095 -9.376 1.00 80.94 211 VAL A CA 1
ATOM 1675 C C . VAL A 1 211 ? 22.497 12.695 -10.780 1.00 80.94 211 VAL A C 1
ATOM 1677 O O . VAL A 1 211 ? 21.419 12.883 -11.363 1.00 80.94 211 VAL A O 1
ATOM 1680 N N . GLU A 1 212 ? 23.672 12.990 -11.322 1.00 83.62 212 GLU A N 1
ATOM 1681 C CA . GLU A 1 212 ? 23.811 13.313 -12.737 1.00 83.62 212 GLU A CA 1
ATOM 1682 C C . GLU A 1 212 ? 23.287 12.151 -13.581 1.00 83.62 212 GLU A C 1
ATOM 1684 O O . GLU A 1 212 ? 23.564 10.977 -13.317 1.00 83.62 212 GLU A O 1
ATOM 1689 N N . CYS A 1 213 ? 22.474 12.477 -14.580 1.00 84.50 213 CYS A N 1
ATOM 1690 C CA . CYS A 1 213 ? 22.008 11.486 -15.532 1.00 84.50 213 CYS A CA 1
ATOM 1691 C C . CYS A 1 213 ? 23.128 11.176 -16.526 1.00 84.50 213 CYS A C 1
ATOM 1693 O O . CYS A 1 213 ? 23.840 12.080 -16.957 1.00 84.50 213 CYS A O 1
ATOM 1695 N N . GLN A 1 214 ? 23.218 9.928 -16.986 1.00 84.31 214 GLN A N 1
ATOM 1696 C CA . GLN A 1 214 ? 24.157 9.532 -18.044 1.00 84.31 214 GLN A CA 1
ATOM 1697 C C . GLN A 1 214 ? 24.003 10.330 -19.353 1.00 84.31 214 GLN A C 1
ATOM 1699 O O . GLN A 1 214 ? 24.929 10.359 -20.153 1.00 84.31 214 GLN A O 1
ATOM 1704 N N . CYS A 1 215 ? 22.870 11.011 -19.574 1.00 84.38 215 CYS A N 1
ATOM 1705 C CA . CYS A 1 215 ? 22.705 11.931 -20.703 1.00 84.38 215 CYS A CA 1
ATOM 1706 C C . CYS A 1 215 ? 23.357 13.317 -20.489 1.00 84.38 215 CYS A C 1
ATOM 1708 O O . CYS A 1 215 ? 23.153 14.205 -21.310 1.00 84.38 215 CYS A O 1
ATOM 1710 N N . GLY A 1 216 ? 24.059 13.539 -19.371 1.00 81.06 216 GLY A N 1
ATOM 1711 C CA . GLY A 1 216 ? 24.719 14.804 -19.024 1.00 81.06 216 GLY A CA 1
ATOM 1712 C C . GLY A 1 216 ? 23.851 15.809 -18.255 1.00 81.06 216 GLY A C 1
ATOM 1713 O O . GLY A 1 216 ? 24.299 16.915 -17.967 1.00 81.06 216 GLY A O 1
ATOM 1714 N N . ALA A 1 217 ? 22.608 15.465 -17.902 1.00 82.75 217 ALA A N 1
ATOM 1715 C CA . ALA A 1 217 ? 21.757 16.360 -17.119 1.00 82.75 217 ALA A CA 1
ATOM 1716 C C . ALA A 1 217 ? 22.172 16.381 -15.638 1.00 82.75 217 ALA A C 1
ATOM 1718 O O . ALA A 1 217 ? 22.190 15.342 -14.978 1.00 82.75 217 ALA A O 1
ATOM 1719 N N . ILE A 1 218 ? 22.393 17.583 -15.093 1.00 75.06 218 ILE A N 1
ATOM 1720 C CA . ILE A 1 218 ? 22.854 17.815 -13.708 1.00 75.06 218 ILE A CA 1
ATOM 1721 C C . ILE A 1 218 ? 21.859 17.270 -12.662 1.00 75.06 218 ILE A C 1
ATOM 1723 O O . ILE A 1 218 ? 22.240 16.872 -11.565 1.00 75.06 218 ILE A O 1
ATOM 1727 N N . LYS A 1 219 ? 20.559 17.236 -12.989 1.00 79.06 219 LYS A N 1
ATOM 1728 C CA . LYS A 1 219 ? 19.497 16.745 -12.097 1.00 79.06 219 LYS A CA 1
ATOM 1729 C C . LYS A 1 219 ? 18.677 15.652 -12.775 1.00 79.06 219 LYS A C 1
ATOM 1731 O O . LYS A 1 219 ? 17.642 15.936 -13.378 1.00 79.06 219 LYS A O 1
ATOM 1736 N N . GLY A 1 220 ? 19.087 14.396 -12.615 1.00 75.50 220 GLY A N 1
ATOM 1737 C CA . GLY A 1 220 ? 18.314 13.226 -13.035 1.00 75.50 220 GLY A CA 1
ATOM 1738 C C . GLY A 1 220 ? 17.097 12.960 -12.141 1.00 75.50 220 GLY A C 1
ATOM 1739 O O . GLY A 1 220 ? 17.038 11.928 -11.485 1.00 75.50 220 GLY A O 1
ATOM 1740 N N . ASN A 1 221 ? 16.143 13.891 -12.055 1.00 81.38 221 ASN A N 1
ATOM 1741 C CA . ASN A 1 221 ? 14.902 13.716 -11.287 1.00 81.38 221 ASN A CA 1
ATOM 1742 C C . ASN A 1 221 ? 13.811 12.981 -12.100 1.00 81.38 221 ASN A C 1
ATOM 1744 O O . ASN A 1 221 ? 13.994 12.712 -13.284 1.00 81.38 221 ASN A O 1
ATOM 1748 N N . GLN A 1 222 ? 12.676 12.641 -11.475 1.00 83.25 222 GLN A N 1
ATOM 1749 C CA . GLN A 1 222 ? 11.586 11.897 -12.135 1.00 83.25 222 GLN A CA 1
ATOM 1750 C C . GLN A 1 222 ? 11.068 12.597 -13.403 1.00 83.25 222 GLN A C 1
ATOM 1752 O O . GLN A 1 222 ? 10.944 11.950 -14.437 1.00 83.25 222 GLN A O 1
ATOM 1757 N N . ASN A 1 223 ? 10.884 13.921 -13.366 1.00 84.38 223 ASN A N 1
ATOM 1758 C CA . ASN A 1 223 ? 10.407 14.692 -14.520 1.00 84.38 223 ASN A CA 1
ATOM 1759 C C . ASN A 1 223 ? 11.408 14.675 -15.682 1.00 84.38 223 ASN A C 1
ATOM 1761 O O . ASN A 1 223 ? 11.014 14.532 -16.836 1.00 84.38 223 ASN A O 1
ATOM 1765 N N . HIS A 1 224 ? 12.707 14.765 -15.385 1.00 87.56 224 HIS A N 1
ATOM 1766 C CA . HIS A 1 224 ? 13.749 14.645 -16.401 1.00 87.56 224 HIS A CA 1
ATOM 1767 C C . HIS A 1 224 ? 13.671 13.296 -17.133 1.00 87.56 224 HIS A C 1
ATOM 1769 O O . HIS A 1 224 ? 13.862 13.252 -18.345 1.00 87.56 224 HIS A O 1
ATOM 1775 N N . MET A 1 225 ? 13.314 12.207 -16.442 1.00 88.88 225 MET A N 1
ATOM 1776 C CA . MET A 1 225 ? 13.202 10.877 -17.059 1.00 88.88 225 MET A CA 1
ATOM 1777 C C . MET A 1 225 ? 12.107 10.774 -18.126 1.00 88.88 225 MET A C 1
ATOM 1779 O O . MET A 1 225 ? 12.122 9.818 -18.899 1.00 88.88 225 MET A O 1
ATOM 1783 N N . LEU A 1 226 ? 11.173 11.726 -18.203 1.00 87.94 226 LEU A N 1
ATOM 1784 C CA . LEU A 1 226 ? 10.174 11.766 -19.274 1.00 87.94 226 LEU A CA 1
ATOM 1785 C C . LEU A 1 226 ? 10.720 12.355 -20.579 1.00 87.94 226 LEU A C 1
ATOM 1787 O O . LEU A 1 226 ? 10.196 12.044 -21.642 1.00 87.94 226 LEU A O 1
ATOM 1791 N N . ILE A 1 227 ? 11.774 13.171 -20.503 1.00 89.75 227 ILE A N 1
ATOM 1792 C CA . ILE A 1 227 ? 12.390 13.857 -21.651 1.00 89.75 227 ILE A CA 1
ATOM 1793 C C . ILE A 1 227 ? 13.829 13.400 -21.924 1.00 89.75 227 ILE A C 1
ATOM 1795 O O . ILE A 1 227 ? 14.458 13.855 -22.876 1.00 89.75 227 ILE A O 1
ATOM 1799 N N . CYS A 1 228 ? 14.376 12.520 -21.083 1.00 91.25 228 CYS A N 1
ATOM 1800 C CA . CYS A 1 228 ? 15.741 12.032 -21.211 1.00 91.25 228 CYS A CA 1
ATOM 1801 C C . CYS A 1 228 ? 15.901 11.226 -22.516 1.00 91.25 228 CYS A C 1
ATOM 1803 O O . CYS A 1 228 ? 15.129 10.291 -22.747 1.00 91.25 228 CYS A O 1
ATOM 1805 N N . PRO A 1 229 ? 16.926 11.504 -23.347 1.00 91.06 229 PRO A N 1
ATOM 1806 C CA . PRO A 1 229 ? 17.152 10.777 -24.600 1.00 91.06 229 PRO A CA 1
ATOM 1807 C C . PRO A 1 229 ? 17.276 9.257 -24.432 1.00 91.06 229 PRO A C 1
ATOM 1809 O O . PRO A 1 229 ? 16.908 8.498 -25.322 1.00 91.06 229 PRO A O 1
ATOM 1812 N N . ALA A 1 230 ? 17.757 8.797 -23.274 1.00 88.69 230 ALA A N 1
ATOM 1813 C CA . ALA A 1 230 ? 17.917 7.375 -22.981 1.00 88.69 230 ALA A CA 1
ATOM 1814 C C . ALA A 1 230 ? 16.591 6.651 -22.668 1.00 88.69 230 ALA A C 1
ATOM 1816 O O . ALA A 1 230 ? 16.529 5.424 -22.730 1.00 88.69 230 ALA A O 1
ATOM 1817 N N . THR A 1 231 ? 15.529 7.381 -22.318 1.00 92.56 231 THR A N 1
ATOM 1818 C CA . THR A 1 231 ? 14.228 6.814 -21.920 1.00 92.56 231 THR A CA 1
ATOM 1819 C C . THR A 1 231 ? 13.081 7.248 -22.830 1.00 92.56 231 THR A C 1
ATOM 1821 O O . THR A 1 231 ? 12.053 6.569 -22.852 1.00 92.56 231 THR A O 1
ATOM 1824 N N . ILE A 1 232 ? 13.242 8.327 -23.606 1.00 93.06 232 ILE A N 1
ATOM 1825 C CA . ILE A 1 232 ? 12.171 8.973 -24.378 1.00 93.06 232 ILE A CA 1
ATOM 1826 C C . ILE A 1 232 ? 11.430 8.011 -25.314 1.00 93.06 232 ILE A C 1
ATOM 1828 O O . ILE A 1 232 ? 10.204 8.038 -25.371 1.00 93.06 232 ILE A O 1
ATOM 1832 N N . THR A 1 233 ? 12.132 7.086 -25.971 1.00 94.69 233 THR A N 1
ATOM 1833 C CA . THR A 1 233 ? 11.505 6.097 -26.863 1.00 94.69 233 THR A CA 1
ATOM 1834 C C . THR A 1 233 ? 10.551 5.167 -26.107 1.00 94.69 233 THR A C 1
ATOM 1836 O O . THR A 1 233 ? 9.470 4.837 -26.595 1.00 94.69 233 THR A O 1
ATOM 1839 N N . LEU A 1 234 ? 10.913 4.760 -24.885 1.00 95.19 234 LEU A N 1
ATOM 1840 C CA . LEU A 1 234 ? 10.053 3.940 -24.025 1.00 95.19 234 LEU A CA 1
ATOM 1841 C C . LEU A 1 234 ? 8.897 4.755 -23.437 1.00 95.19 234 LEU A C 1
ATOM 1843 O O . LEU A 1 234 ? 7.809 4.215 -23.264 1.00 95.19 234 LEU A O 1
ATOM 1847 N N . VAL A 1 235 ? 9.115 6.043 -23.160 1.00 94.06 235 VAL A N 1
ATOM 1848 C CA . VAL A 1 235 ? 8.070 6.981 -22.719 1.00 94.06 235 VAL A CA 1
ATOM 1849 C C . VAL A 1 235 ? 7.014 7.150 -23.810 1.00 94.06 235 VAL A C 1
ATOM 1851 O O . VAL A 1 235 ? 5.832 6.954 -23.543 1.00 94.06 235 VAL A O 1
ATOM 1854 N N . GLN A 1 236 ? 7.430 7.431 -25.047 1.00 93.81 236 GLN A N 1
ATOM 1855 C CA . GLN A 1 236 ? 6.535 7.577 -26.199 1.00 93.81 236 GLN A CA 1
ATOM 1856 C C . GLN A 1 236 ? 5.766 6.284 -26.489 1.00 93.81 236 GLN A C 1
ATOM 1858 O O . GLN A 1 236 ? 4.557 6.318 -26.710 1.00 93.81 236 GLN A O 1
ATOM 1863 N N . LYS A 1 237 ? 6.446 5.131 -26.424 1.00 94.69 237 LYS A N 1
ATOM 1864 C CA . LYS A 1 237 ? 5.803 3.822 -26.582 1.00 94.69 237 LYS A CA 1
ATOM 1865 C C . LYS A 1 237 ? 4.804 3.526 -25.464 1.00 94.69 237 LYS A C 1
ATOM 1867 O O . LYS A 1 237 ? 3.742 2.979 -25.728 1.00 94.69 237 LYS A O 1
ATOM 1872 N N . LEU A 1 238 ? 5.129 3.857 -24.215 1.00 94.12 238 LEU A N 1
ATOM 1873 C CA . LEU A 1 238 ? 4.195 3.679 -23.106 1.00 94.12 238 LEU A CA 1
ATOM 1874 C C . LEU A 1 238 ? 2.963 4.565 -23.305 1.00 94.12 238 LEU A C 1
ATOM 1876 O O . LEU A 1 238 ? 1.850 4.073 -23.170 1.00 94.12 238 LEU A O 1
ATOM 1880 N N . TRP A 1 239 ? 3.161 5.831 -23.678 1.00 92.75 239 TRP A N 1
ATOM 1881 C CA . TRP A 1 239 ? 2.076 6.771 -23.951 1.00 92.75 239 TRP A CA 1
ATOM 1882 C C . TRP A 1 239 ? 1.109 6.249 -25.019 1.00 92.75 239 TRP A C 1
ATOM 1884 O O . TRP A 1 239 ? -0.098 6.299 -24.814 1.00 92.75 239 TRP A O 1
ATOM 1894 N N . SER A 1 240 ? 1.618 5.702 -26.129 1.00 92.62 240 SER A N 1
ATOM 1895 C CA . SER A 1 240 ? 0.770 5.194 -27.217 1.00 92.62 240 SER A CA 1
ATOM 1896 C C . SER A 1 240 ? -0.001 3.916 -26.878 1.00 92.62 240 SER A C 1
ATOM 1898 O O . SER A 1 240 ? -0.994 3.619 -27.535 1.00 92.62 240 SER A O 1
ATOM 1900 N N . LEU A 1 241 ? 0.437 3.158 -25.868 1.00 91.56 241 LEU A N 1
ATOM 1901 C CA . LEU A 1 241 ? -0.226 1.929 -25.423 1.00 91.56 241 LEU A CA 1
ATOM 1902 C C . LEU A 1 241 ? -1.290 2.167 -24.341 1.00 91.56 241 LEU A C 1
ATOM 1904 O O . LEU A 1 241 ? -1.995 1.224 -23.975 1.00 91.56 241 LEU A O 1
ATOM 1908 N N . MET A 1 242 ? -1.385 3.373 -23.774 1.00 88.75 242 MET A N 1
ATOM 1909 C CA . MET A 1 242 ? -2.350 3.657 -22.712 1.00 88.75 242 MET A CA 1
ATOM 1910 C C . MET A 1 242 ? -3.665 4.207 -23.258 1.00 88.75 242 MET A C 1
ATOM 1912 O O . MET A 1 242 ? -3.685 5.174 -24.014 1.00 88.75 242 MET A O 1
ATOM 1916 N N . ASP A 1 243 ? -4.759 3.618 -22.781 1.00 84.25 243 ASP A N 1
ATOM 1917 C CA . ASP A 1 243 ? -6.127 4.066 -23.020 1.00 84.25 243 ASP A CA 1
ATOM 1918 C C . ASP A 1 243 ? -6.913 4.025 -21.690 1.00 84.25 243 ASP A C 1
ATOM 1920 O O . ASP A 1 243 ? -7.002 2.951 -21.074 1.00 84.25 243 ASP A O 1
ATOM 1924 N N . PRO A 1 244 ? -7.443 5.162 -21.193 1.00 83.56 244 PRO A N 1
ATOM 1925 C CA . PRO A 1 244 ? -7.358 6.505 -21.774 1.00 83.56 244 PRO A CA 1
ATOM 1926 C C . PRO A 1 244 ? -5.968 7.145 -21.637 1.00 83.56 244 PRO A C 1
ATOM 1928 O O . PRO A 1 244 ? -5.149 6.744 -20.806 1.00 83.56 244 PRO A O 1
ATOM 1931 N N . ALA A 1 245 ? -5.713 8.167 -22.458 1.00 81.88 245 ALA A N 1
ATOM 1932 C CA . ALA A 1 245 ? -4.481 8.946 -22.386 1.00 81.88 245 ALA A CA 1
ATOM 1933 C C . ALA A 1 245 ? -4.345 9.644 -21.013 1.00 81.88 245 ALA A C 1
ATOM 1935 O O . ALA A 1 245 ? -5.345 10.088 -20.435 1.00 81.88 245 ALA A O 1
ATOM 1936 N N . PRO A 1 246 ? -3.120 9.758 -20.472 1.00 83.69 246 PRO A N 1
ATOM 1937 C CA . PRO A 1 246 ? -2.897 10.381 -19.175 1.00 83.69 246 PRO A CA 1
ATOM 1938 C C . PRO A 1 246 ? -3.140 11.902 -19.248 1.00 83.69 246 PRO A C 1
ATOM 1940 O O . PRO A 1 246 ? -2.768 12.533 -20.240 1.00 83.69 246 PRO A O 1
ATOM 1943 N N . PRO A 1 247 ? -3.723 12.522 -18.204 1.00 83.00 247 PRO A N 1
ATOM 1944 C CA . PRO A 1 247 ? -3.862 13.974 -18.135 1.00 83.00 247 PRO A CA 1
ATOM 1945 C C . PRO A 1 247 ? -2.493 14.677 -18.157 1.00 83.00 247 PRO A C 1
ATOM 1947 O O . PRO A 1 247 ? -1.542 14.151 -17.575 1.00 83.00 247 PRO A O 1
ATOM 1950 N N . PRO A 1 248 ? -2.385 15.885 -18.742 1.00 75.12 248 PRO A N 1
ATOM 1951 C CA . PRO A 1 248 ? -1.106 16.588 -18.912 1.00 75.12 248 PRO A CA 1
ATOM 1952 C C . PRO A 1 248 ? -0.421 16.958 -17.587 1.00 75.12 248 PRO A C 1
ATOM 1954 O O . PRO A 1 248 ? 0.795 17.114 -17.538 1.00 75.12 248 PRO A O 1
ATOM 1957 N N . GLU A 1 249 ? -1.188 17.072 -16.503 1.00 77.12 249 GLU A N 1
ATOM 1958 C CA . GLU A 1 249 ? -0.702 17.435 -15.166 1.00 77.12 249 GLU A CA 1
ATOM 1959 C C . GLU A 1 249 ? -0.153 16.237 -14.373 1.00 77.12 249 GLU A C 1
ATOM 1961 O O . GLU A 1 249 ? 0.445 16.411 -13.310 1.00 77.12 249 GLU A O 1
ATOM 1966 N N . VAL A 1 250 ? -0.355 15.007 -14.862 1.00 78.44 250 VAL A N 1
ATOM 1967 C CA . VAL A 1 250 ? -0.005 13.780 -14.139 1.00 78.44 250 VAL A CA 1
ATOM 1968 C C . VAL A 1 250 ? 1.228 13.133 -14.758 1.00 78.44 250 VAL A C 1
ATOM 1970 O O . VAL A 1 250 ? 1.307 12.897 -15.960 1.00 78.44 250 VAL A O 1
ATOM 1973 N N . HIS A 1 251 ? 2.191 12.770 -13.913 1.00 85.38 251 HIS A N 1
ATOM 1974 C CA . HIS A 1 251 ? 3.381 12.049 -14.346 1.00 85.38 251 HIS A CA 1
ATOM 1975 C C . HIS A 1 251 ? 3.010 10.679 -14.954 1.00 85.38 251 HIS A C 1
ATOM 1977 O O . HIS A 1 251 ? 2.363 9.856 -14.301 1.00 85.38 251 HIS A O 1
ATOM 1983 N N . LEU A 1 252 ? 3.473 10.396 -16.181 1.00 89.00 252 LEU A N 1
ATOM 1984 C CA . LEU A 1 252 ? 3.093 9.210 -16.973 1.00 89.00 252 LEU A CA 1
ATOM 1985 C C . LEU A 1 252 ? 3.232 7.886 -16.204 1.00 89.00 252 LEU A C 1
ATOM 1987 O O . LEU A 1 252 ? 2.323 7.058 -16.200 1.00 89.00 252 LEU A O 1
ATOM 1991 N N . ILE A 1 253 ? 4.374 7.684 -15.540 1.00 90.81 253 ILE A N 1
ATOM 1992 C CA . ILE A 1 253 ? 4.632 6.451 -14.783 1.00 90.81 253 ILE A CA 1
ATOM 1993 C C . ILE A 1 253 ? 3.656 6.312 -13.607 1.00 90.81 253 ILE A C 1
ATOM 1995 O O . ILE A 1 253 ? 3.157 5.218 -13.357 1.00 90.81 253 ILE A O 1
ATOM 1999 N N . ASP A 1 254 ? 3.342 7.401 -12.905 1.00 86.94 254 ASP A N 1
ATOM 2000 C CA . ASP A 1 254 ? 2.438 7.346 -11.754 1.00 86.94 254 ASP A CA 1
ATOM 2001 C C . ASP A 1 254 ? 1.003 7.091 -12.191 1.00 86.94 254 ASP A C 1
ATOM 2003 O O . ASP A 1 254 ? 0.306 6.293 -11.563 1.00 86.94 254 ASP A O 1
ATOM 2007 N N . TYR A 1 255 ? 0.593 7.694 -13.310 1.00 86.62 255 TYR A N 1
ATOM 2008 C CA . TYR A 1 255 ? -0.675 7.385 -13.952 1.00 86.62 255 TYR A CA 1
ATOM 2009 C C . TYR A 1 255 ? -0.776 5.890 -14.281 1.00 86.62 255 TYR A C 1
ATOM 2011 O O . TYR A 1 255 ? -1.696 5.223 -13.807 1.00 86.62 255 TYR A O 1
ATOM 2019 N N . ALA A 1 256 ? 0.212 5.332 -14.991 1.00 89.75 256 ALA A N 1
ATOM 2020 C CA . ALA A 1 256 ? 0.227 3.915 -15.353 1.00 89.75 256 ALA A CA 1
ATOM 2021 C C . ALA A 1 256 ? 0.144 3.008 -14.113 1.00 89.75 256 ALA A C 1
ATOM 2023 O O . ALA A 1 256 ? -0.652 2.069 -14.062 1.00 89.75 256 ALA A O 1
ATOM 2024 N N . LEU A 1 257 ? 0.916 3.314 -13.066 1.00 88.88 257 LEU A N 1
ATOM 2025 C CA . LEU A 1 257 ? 0.877 2.564 -11.812 1.00 88.88 257 LEU A CA 1
ATOM 2026 C C . LEU A 1 257 ? -0.484 2.666 -11.104 1.00 88.88 257 LEU A C 1
ATOM 2028 O O . LEU A 1 257 ? -0.913 1.713 -10.451 1.00 88.88 257 LEU A O 1
ATOM 2032 N N . ASN A 1 258 ? -1.177 3.798 -11.218 1.00 85.50 258 ASN A N 1
ATOM 2033 C CA . ASN A 1 258 ? -2.515 3.996 -10.659 1.00 85.50 258 ASN A CA 1
ATOM 2034 C C . ASN A 1 258 ? -3.619 3.287 -11.460 1.00 85.50 258 ASN A C 1
ATOM 2036 O O . ASN A 1 258 ? -4.652 2.948 -10.882 1.00 85.50 258 ASN A O 1
ATOM 2040 N N . CYS A 1 259 ? -3.381 2.982 -12.737 1.00 86.06 259 CYS A N 1
ATOM 2041 C CA . CYS A 1 259 ? -4.272 2.183 -13.584 1.00 86.06 259 CYS A CA 1
ATOM 2042 C C . CYS A 1 259 ? -4.139 0.664 -13.365 1.00 86.06 259 CYS A C 1
ATOM 2044 O O . CYS A 1 259 ? -4.902 -0.115 -13.941 1.00 86.06 259 CYS A O 1
ATOM 2046 N N . LEU A 1 260 ? -3.186 0.209 -12.542 1.00 87.25 260 LEU A N 1
ATOM 2047 C CA . LEU A 1 260 ? -2.980 -1.217 -12.291 1.00 87.25 260 LEU A CA 1
ATOM 2048 C C . LEU A 1 260 ? -4.179 -1.864 -11.577 1.00 87.25 260 LEU A C 1
ATOM 2050 O O . LEU A 1 260 ? -4.747 -1.292 -10.638 1.00 87.25 260 LEU A O 1
ATOM 2054 N N . PRO A 1 261 ? -4.533 -3.114 -11.929 1.00 86.69 261 PRO A N 1
ATOM 2055 C CA . PRO A 1 261 ? -5.575 -3.831 -11.216 1.00 86.69 261 PRO A CA 1
ATOM 2056 C C . PRO A 1 261 ? -5.117 -4.179 -9.798 1.00 86.69 261 PRO A C 1
ATOM 2058 O O . PRO A 1 261 ? -3.974 -4.562 -9.561 1.00 86.69 261 PRO A O 1
ATOM 2061 N N . ARG A 1 262 ? -6.054 -4.151 -8.846 1.00 80.62 262 ARG A N 1
ATOM 2062 C CA . ARG A 1 262 ? -5.786 -4.489 -7.433 1.00 80.62 262 ARG A CA 1
ATOM 2063 C C . ARG A 1 262 ? -5.219 -5.895 -7.239 1.00 80.62 262 ARG A C 1
ATOM 2065 O O . ARG A 1 262 ? -4.423 -6.119 -6.335 1.00 80.62 262 ARG A O 1
ATOM 2072 N N . PHE A 1 263 ? -5.663 -6.838 -8.065 1.00 75.50 263 PHE A N 1
ATOM 2073 C CA . PHE A 1 263 ? -5.240 -8.231 -8.025 1.00 75.50 263 PHE A CA 1
ATOM 2074 C C . PHE A 1 263 ? -5.183 -8.787 -9.441 1.00 75.50 263 PHE A C 1
ATOM 2076 O O . PHE A 1 263 ? -6.034 -8.467 -10.274 1.00 75.50 263 PHE A O 1
ATOM 2083 N N . PHE A 1 264 ? -4.228 -9.679 -9.687 1.00 78.38 264 PHE A N 1
ATOM 2084 C CA . PHE A 1 264 ? -4.189 -10.458 -10.915 1.00 78.38 264 PHE A CA 1
ATOM 2085 C C . PHE A 1 264 ? -5.266 -11.549 -10.854 1.00 78.38 264 PHE A C 1
ATOM 2087 O O . PHE A 1 264 ? -5.067 -12.584 -10.225 1.00 78.38 264 PHE A O 1
ATOM 2094 N N . LYS A 1 265 ? -6.432 -11.297 -11.458 1.00 77.75 265 LYS A N 1
ATOM 2095 C CA . LYS A 1 265 ? -7.484 -12.316 -11.637 1.00 77.75 265 LYS A CA 1
ATOM 2096 C C . LYS A 1 265 ? -7.503 -12.876 -13.054 1.00 77.75 265 LYS A C 1
ATOM 2098 O O . LYS A 1 265 ? -7.701 -14.068 -13.244 1.00 77.75 265 LYS A O 1
ATOM 2103 N N . SER A 1 266 ? -7.298 -12.007 -14.035 1.00 76.56 266 SER A N 1
ATOM 2104 C CA . SER A 1 266 ? -7.241 -12.344 -15.451 1.00 76.56 266 SER A CA 1
ATOM 2105 C C . SER A 1 266 ? -6.378 -11.318 -16.189 1.00 76.56 266 SER A C 1
ATOM 2107 O O . SER A 1 266 ? -6.207 -10.200 -15.686 1.00 76.56 26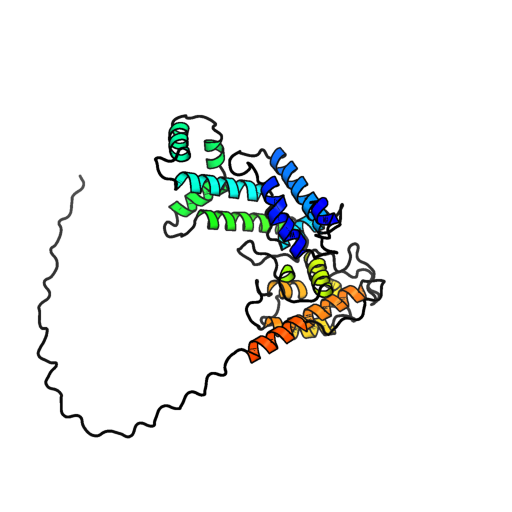6 SER A O 1
ATOM 2109 N N . PRO A 1 267 ? -5.871 -11.658 -17.385 1.00 80.31 267 PRO A N 1
ATOM 2110 C CA . PRO A 1 267 ? -5.256 -10.679 -18.274 1.00 80.31 267 PRO A CA 1
ATOM 2111 C C . PRO A 1 267 ? -6.242 -9.549 -18.596 1.00 80.31 267 PRO A C 1
ATOM 2113 O O . PRO A 1 267 ? -7.441 -9.797 -18.741 1.00 80.31 267 PRO A O 1
ATOM 2116 N N . GLY A 1 268 ? -5.739 -8.322 -18.692 1.00 82.75 268 GLY A N 1
ATOM 2117 C CA . GLY A 1 268 ? -6.496 -7.133 -19.093 1.00 82.75 268 GLY A CA 1
ATOM 2118 C C . GLY A 1 268 ? -5.614 -6.199 -19.920 1.00 82.75 268 GLY A C 1
ATOM 2119 O O . GLY A 1 268 ? -4.452 -6.526 -20.145 1.00 82.75 268 GLY A O 1
ATOM 2120 N N . THR A 1 269 ? -6.137 -5.038 -20.318 1.00 85.25 269 THR A N 1
ATOM 2121 C CA . THR A 1 269 ? -5.422 -4.049 -21.160 1.00 85.25 269 THR A CA 1
ATOM 2122 C C . THR A 1 269 ? -4.088 -3.601 -20.561 1.00 85.25 269 THR A C 1
ATOM 2124 O O . THR A 1 269 ? -3.125 -3.334 -21.269 1.00 85.25 269 THR A O 1
ATOM 2127 N N . TRP A 1 270 ? -3.978 -3.605 -19.230 1.00 87.50 270 TRP A N 1
ATOM 2128 C CA . TRP A 1 270 ? -2.723 -3.303 -18.547 1.00 87.50 270 TRP A CA 1
ATOM 2129 C C . TRP A 1 270 ? -1.576 -4.260 -18.888 1.00 87.50 270 TRP A C 1
ATOM 2131 O O . TRP A 1 270 ? -0.416 -3.869 -18.802 1.00 87.50 270 TRP A O 1
ATOM 2141 N N . CYS A 1 271 ? -1.870 -5.499 -19.295 1.00 88.38 271 CYS A N 1
ATOM 2142 C CA . CYS A 1 271 ? -0.844 -6.453 -19.710 1.00 88.38 271 CYS A CA 1
ATOM 2143 C C . CYS A 1 271 ? -0.107 -6.007 -20.981 1.00 88.38 271 CYS A C 1
ATOM 2145 O O . CYS A 1 271 ? 1.038 -6.418 -21.161 1.00 88.38 271 CYS A O 1
ATOM 2147 N N . ASP A 1 272 ? -0.722 -5.166 -21.817 1.00 87.44 272 ASP A N 1
ATOM 2148 C CA . ASP A 1 272 ? -0.154 -4.733 -23.097 1.00 87.44 272 ASP A CA 1
ATOM 2149 C C . ASP A 1 272 ? 0.942 -3.674 -22.899 1.00 87.44 272 ASP A C 1
ATOM 2151 O O . ASP A 1 272 ? 1.985 -3.710 -23.553 1.00 87.44 272 ASP A O 1
ATOM 2155 N N . TRP A 1 273 ? 0.765 -2.775 -21.926 1.00 91.50 273 TRP A N 1
ATOM 2156 C CA . TRP A 1 273 ? 1.756 -1.746 -21.589 1.00 91.50 273 TRP A CA 1
ATOM 2157 C C . TRP A 1 273 ? 2.672 -2.106 -20.414 1.00 91.50 273 TRP A C 1
ATOM 2159 O O . TRP A 1 273 ? 3.724 -1.485 -20.239 1.00 91.50 273 TRP A O 1
ATOM 2169 N N . TRP A 1 274 ? 2.332 -3.120 -19.615 1.00 92.38 274 TRP A N 1
ATOM 2170 C CA . TRP A 1 274 ? 3.113 -3.515 -18.439 1.00 92.38 274 TRP A CA 1
ATOM 2171 C C . TRP A 1 274 ? 4.586 -3.854 -18.734 1.00 92.38 274 TRP A C 1
ATOM 2173 O O . TRP A 1 274 ? 5.456 -3.323 -18.037 1.00 92.38 274 TRP A O 1
ATOM 2183 N N . PRO A 1 275 ? 4.925 -4.649 -19.772 1.00 92.62 275 PRO A N 1
ATOM 2184 C CA . PRO A 1 275 ? 6.317 -4.862 -20.173 1.00 92.62 275 PRO A CA 1
ATOM 2185 C C . PRO A 1 275 ? 7.062 -3.559 -20.487 1.00 92.62 275 PRO A C 1
ATOM 2187 O O . PRO A 1 275 ? 8.217 -3.396 -20.094 1.00 92.62 275 PRO A O 1
ATOM 2190 N N . CYS A 1 276 ? 6.391 -2.612 -21.155 1.00 94.06 276 CYS A N 1
ATOM 2191 C CA . CYS A 1 276 ? 6.966 -1.316 -21.515 1.00 94.06 276 CYS A CA 1
ATOM 2192 C C . CYS A 1 276 ? 7.259 -0.470 -20.270 1.00 94.06 276 CYS A C 1
ATOM 2194 O O . CYS A 1 276 ? 8.342 0.099 -20.151 1.00 94.06 276 CYS A O 1
ATOM 2196 N N . LEU A 1 277 ? 6.339 -0.453 -19.302 1.00 94.88 277 LEU A N 1
ATOM 2197 C CA . LEU A 1 277 ? 6.536 0.215 -18.016 1.00 94.88 277 LEU A CA 1
ATOM 2198 C C . LEU A 1 277 ? 7.722 -0.376 -17.233 1.00 94.88 277 LEU A C 1
ATOM 2200 O O . LEU A 1 277 ? 8.548 0.358 -16.689 1.00 94.88 277 LEU A O 1
ATOM 2204 N N . LEU A 1 278 ? 7.835 -1.705 -17.187 1.00 94.88 278 LEU A N 1
ATOM 2205 C CA . LEU A 1 278 ? 8.940 -2.389 -16.509 1.00 94.88 278 LEU A CA 1
ATOM 2206 C C . LEU A 1 278 ? 10.297 -2.118 -17.173 1.00 94.88 278 LEU A C 1
ATOM 2208 O O . LEU A 1 278 ? 11.295 -1.928 -16.467 1.00 94.88 278 LEU A O 1
ATOM 2212 N N . ALA A 1 279 ? 10.326 -2.068 -18.508 1.00 93.88 279 ALA A N 1
ATOM 2213 C CA . ALA A 1 279 ? 11.499 -1.688 -19.288 1.00 93.88 279 ALA A CA 1
ATOM 2214 C C . ALA A 1 279 ? 11.895 -0.228 -19.031 1.00 93.88 279 ALA A C 1
ATOM 2216 O O . ALA A 1 279 ? 13.063 0.054 -18.768 1.00 93.88 279 ALA A O 1
ATOM 2217 N N . LEU A 1 280 ? 10.923 0.688 -19.013 1.00 95.25 280 LEU A N 1
ATOM 2218 C CA . LEU A 1 280 ? 11.152 2.100 -18.710 1.00 95.25 280 LEU A CA 1
ATOM 2219 C C . LEU A 1 280 ? 11.770 2.277 -17.319 1.00 95.25 280 LEU A C 1
ATOM 2221 O O . LEU A 1 280 ? 12.790 2.944 -17.175 1.00 95.25 280 LEU A O 1
ATOM 2225 N N . LEU A 1 281 ? 11.230 1.608 -16.297 1.00 94.50 281 LEU A N 1
ATOM 2226 C CA . LEU A 1 281 ? 11.798 1.651 -14.946 1.00 94.50 281 LEU A CA 1
ATOM 2227 C C . LEU A 1 281 ? 13.203 1.039 -14.862 1.00 94.50 281 LEU A C 1
ATOM 2229 O O . LEU A 1 281 ? 13.993 1.454 -14.016 1.00 94.50 281 LEU A O 1
ATOM 2233 N N . ARG A 1 282 ? 13.530 0.046 -15.704 1.00 93.38 282 ARG A N 1
ATOM 2234 C CA . ARG A 1 282 ? 14.909 -0.454 -15.822 1.00 93.38 282 ARG A CA 1
ATOM 2235 C C . ARG A 1 282 ? 15.819 0.619 -16.398 1.00 93.38 282 ARG A C 1
ATOM 2237 O O . ARG A 1 282 ? 16.867 0.860 -15.815 1.00 93.38 282 ARG A O 1
ATOM 2244 N N . ALA A 1 283 ? 15.412 1.247 -17.498 1.00 92.12 283 ALA A N 1
ATOM 2245 C CA . ALA A 1 283 ? 16.188 2.291 -18.152 1.00 92.12 283 ALA A CA 1
ATOM 2246 C C . ALA A 1 283 ? 16.455 3.457 -17.190 1.00 92.12 283 ALA A C 1
ATOM 2248 O O . ALA A 1 283 ? 17.594 3.885 -17.072 1.00 92.12 283 ALA A O 1
ATOM 2249 N N . VAL A 1 284 ? 15.458 3.876 -16.401 1.00 92.19 284 VAL A N 1
ATOM 2250 C CA . VAL A 1 284 ? 15.645 4.886 -15.343 1.00 92.19 284 VAL A CA 1
ATOM 2251 C C . VAL A 1 284 ? 16.674 4.449 -14.290 1.00 92.19 284 VAL A C 1
ATOM 2253 O O . VAL A 1 284 ? 17.533 5.237 -13.906 1.00 92.19 284 VAL A O 1
ATOM 2256 N N . ASP A 1 285 ? 16.611 3.206 -13.797 1.00 90.94 285 ASP A N 1
ATOM 2257 C CA . ASP A 1 285 ? 17.587 2.691 -12.814 1.00 90.94 285 ASP A CA 1
ATOM 2258 C C . ASP A 1 285 ? 18.989 2.602 -13.432 1.00 90.94 285 ASP A C 1
ATOM 2260 O O . ASP A 1 285 ? 19.965 2.900 -12.760 1.00 90.94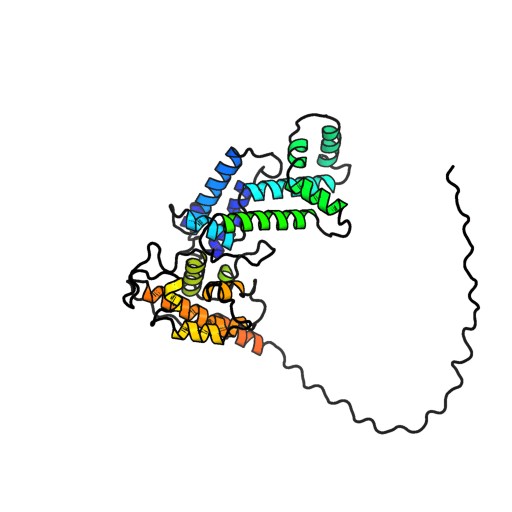 285 ASP A O 1
ATOM 2264 N N . GLN A 1 286 ? 19.106 2.271 -14.721 1.00 89.56 286 GLN A N 1
ATOM 2265 C CA . GLN A 1 286 ? 20.387 2.238 -15.431 1.00 89.56 286 GLN A CA 1
ATOM 2266 C C . GLN A 1 286 ? 20.981 3.632 -15.628 1.00 89.56 286 GLN A C 1
ATOM 2268 O O . GLN A 1 286 ? 22.153 3.819 -15.324 1.00 89.56 286 GLN A O 1
ATOM 2273 N N . THR A 1 287 ? 20.191 4.606 -16.085 1.00 86.81 287 THR A N 1
ATOM 2274 C CA . THR A 1 287 ? 20.666 5.966 -16.401 1.00 86.81 287 THR A CA 1
ATOM 2275 C C . THR A 1 287 ? 21.037 6.780 -15.168 1.00 86.81 287 THR A C 1
ATOM 2277 O O . THR A 1 287 ? 21.707 7.805 -15.289 1.00 86.81 287 THR A O 1
ATOM 2280 N N . THR A 1 288 ? 20.594 6.334 -13.990 1.00 83.75 288 THR A N 1
ATOM 2281 C CA . THR A 1 288 ? 20.822 6.990 -12.694 1.00 83.75 288 THR A CA 1
ATOM 2282 C C . THR A 1 288 ? 21.686 6.159 -11.743 1.00 83.75 288 THR A C 1
ATOM 2284 O O . THR A 1 288 ? 21.929 6.567 -10.606 1.00 83.75 288 THR A O 1
ATOM 2287 N N . SER A 1 289 ? 22.166 4.997 -12.196 1.00 81.81 289 SER A N 1
ATOM 2288 C CA . SER A 1 289 ? 23.086 4.126 -11.464 1.00 81.81 289 SER A CA 1
ATOM 2289 C C . SER A 1 289 ? 24.508 4.280 -11.999 1.00 81.81 289 SER A C 1
ATOM 2291 O O . SER A 1 289 ? 24.735 4.331 -13.206 1.00 81.81 289 SER A O 1
ATOM 2293 N N . SER A 1 290 ? 25.484 4.275 -11.091 1.00 72.25 290 SER A N 1
ATOM 2294 C CA . SER A 1 290 ? 26.911 4.172 -11.420 1.00 72.25 290 SER A CA 1
ATOM 2295 C C . SER A 1 290 ? 27.365 2.734 -11.712 1.00 72.25 290 SER A C 1
ATOM 2297 O O . SER A 1 290 ? 28.472 2.521 -12.199 1.00 72.25 290 SER A O 1
ATOM 2299 N N . TYR A 1 291 ? 26.524 1.733 -11.432 1.00 77.00 291 TYR A N 1
ATOM 2300 C CA . TYR A 1 291 ? 26.831 0.314 -11.626 1.00 77.00 291 TYR A CA 1
ATOM 2301 C C . TYR A 1 291 ? 26.072 -0.278 -12.812 1.00 77.00 291 TYR A C 1
ATOM 2303 O O . TYR A 1 291 ? 24.887 0.013 -13.010 1.00 77.00 291 TYR A O 1
ATOM 2311 N N . LYS A 1 292 ? 26.729 -1.194 -13.537 1.00 77.00 292 LYS A N 1
ATOM 2312 C CA . LYS A 1 292 ? 26.082 -2.030 -14.556 1.00 77.00 292 LYS A CA 1
ATOM 2313 C C . LYS A 1 292 ? 25.079 -2.970 -13.889 1.00 77.00 292 LYS A C 1
ATOM 2315 O O . LYS A 1 292 ? 25.441 -3.770 -13.027 1.00 77.00 292 LYS A O 1
ATOM 2320 N N . LEU A 1 293 ? 23.811 -2.872 -14.289 1.00 80.56 293 LEU A N 1
ATOM 2321 C CA . LEU A 1 293 ? 22.789 -3.812 -13.834 1.00 80.56 293 LEU A CA 1
ATOM 2322 C C . LEU A 1 293 ? 23.026 -5.196 -14.457 1.00 80.56 293 LEU A C 1
ATOM 2324 O O . LEU A 1 293 ? 23.378 -5.263 -15.637 1.00 80.56 293 LEU A O 1
ATOM 2328 N N . PRO A 1 294 ? 22.765 -6.289 -13.717 1.00 83.25 294 PRO A N 1
ATOM 2329 C CA . PRO A 1 294 ? 22.787 -7.633 -14.276 1.00 83.25 294 PRO A CA 1
ATOM 2330 C C . PRO A 1 294 ? 21.856 -7.769 -15.483 1.00 83.25 294 PRO A C 1
ATOM 2332 O O . PRO A 1 294 ? 20.814 -7.099 -15.580 1.00 83.25 294 PRO A O 1
ATOM 2335 N N . GLU A 1 295 ? 22.213 -8.669 -16.390 1.00 80.81 295 GLU A N 1
ATOM 2336 C CA . GLU A 1 295 ? 21.320 -9.084 -17.461 1.00 80.81 295 GLU A CA 1
ATOM 2337 C C . GLU A 1 295 ? 20.055 -9.710 -16.856 1.00 80.81 295 GLU A C 1
ATOM 2339 O O . GLU A 1 295 ? 20.111 -10.494 -15.906 1.00 80.81 295 GLU A O 1
ATOM 2344 N N . GLU A 1 296 ? 18.890 -9.294 -17.346 1.00 83.38 296 GLU A N 1
ATOM 2345 C CA . GLU A 1 296 ? 17.604 -9.828 -16.904 1.00 83.38 296 GLU A CA 1
ATOM 2346 C C . GLU A 1 296 ? 16.853 -10.381 -18.109 1.00 83.38 296 GLU A C 1
ATOM 2348 O O . GLU A 1 296 ? 17.028 -9.921 -19.235 1.00 83.38 296 GLU A O 1
ATOM 2353 N N . LYS A 1 297 ? 15.971 -11.347 -17.845 1.00 78.50 297 LYS A N 1
ATOM 2354 C CA . LYS A 1 297 ? 15.020 -11.858 -18.836 1.00 78.50 297 LYS A CA 1
ATOM 2355 C C . LYS A 1 297 ? 14.132 -10.730 -19.375 1.00 78.50 297 LYS A C 1
ATOM 2357 O O . LYS A 1 297 ? 13.972 -9.694 -18.726 1.00 78.50 297 LYS A O 1
ATOM 2362 N N . ALA A 1 298 ? 13.500 -10.983 -20.523 1.00 82.06 298 ALA A N 1
ATOM 2363 C CA . ALA A 1 298 ? 12.540 -10.069 -21.131 1.00 82.06 298 ALA A CA 1
ATOM 2364 C C . ALA A 1 298 ? 11.502 -9.563 -20.110 1.00 82.06 298 ALA A C 1
ATOM 2366 O O . ALA A 1 298 ? 10.940 -10.328 -19.318 1.00 82.06 298 ALA A O 1
ATOM 2367 N N . HIS A 1 299 ? 11.275 -8.250 -20.115 1.00 85.12 299 HIS A N 1
ATOM 2368 C CA . HIS A 1 299 ? 10.419 -7.593 -19.133 1.00 85.12 299 HIS A CA 1
ATOM 2369 C C . HIS A 1 299 ? 8.972 -8.047 -19.252 1.00 85.12 299 HIS A C 1
ATOM 2371 O O . HIS A 1 299 ? 8.425 -8.144 -20.346 1.00 85.12 299 HIS A O 1
ATOM 2377 N N . GLY A 1 300 ? 8.337 -8.319 -18.112 1.00 80.38 300 GLY A N 1
ATOM 2378 C CA . GLY A 1 300 ? 6.937 -8.743 -18.097 1.00 80.38 300 GLY A CA 1
ATOM 2379 C C . GLY A 1 300 ? 6.684 -10.162 -18.626 1.00 80.38 300 GLY A C 1
ATOM 2380 O O . GLY A 1 300 ? 5.521 -10.525 -18.794 1.00 80.38 300 GLY A O 1
ATOM 2381 N N . GLN A 1 301 ? 7.722 -10.991 -18.809 1.00 81.75 301 GLN A N 1
ATOM 2382 C CA . GLN A 1 301 ? 7.561 -12.378 -19.270 1.00 81.75 301 GLN A CA 1
ATOM 2383 C C . GLN A 1 301 ? 6.619 -13.195 -18.373 1.00 81.75 301 GLN A C 1
ATOM 2385 O O . GLN A 1 301 ? 5.785 -13.938 -18.869 1.00 81.75 301 GLN A O 1
ATOM 2390 N N . ILE A 1 302 ? 6.682 -13.009 -17.048 1.00 82.81 302 ILE A N 1
ATOM 2391 C CA . ILE A 1 302 ? 5.823 -13.737 -16.098 1.00 82.81 302 ILE A CA 1
ATOM 2392 C C . ILE A 1 302 ? 4.323 -13.473 -16.376 1.00 82.81 302 ILE A C 1
ATOM 2394 O O . ILE A 1 302 ? 3.570 -14.434 -16.532 1.00 82.81 302 ILE A O 1
ATOM 2398 N N . PRO A 1 303 ? 3.852 -12.211 -16.451 1.00 78.81 303 PRO A N 1
ATOM 2399 C CA . PRO A 1 303 ? 2.501 -11.890 -16.909 1.00 78.81 303 PRO A CA 1
ATOM 2400 C C . PRO A 1 303 ? 2.138 -12.462 -18.281 1.00 78.81 303 PRO A C 1
ATOM 2402 O O . PRO A 1 303 ? 1.017 -12.941 -18.436 1.00 78.81 303 PRO A O 1
ATOM 2405 N N . ILE A 1 304 ? 3.058 -12.426 -19.251 1.00 80.50 304 ILE A N 1
ATOM 2406 C CA . ILE A 1 304 ? 2.831 -12.950 -20.608 1.00 80.50 304 ILE A CA 1
ATOM 2407 C C . ILE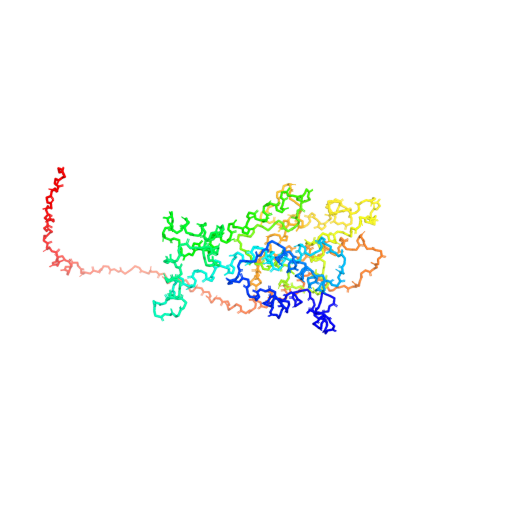 A 1 304 ? 2.599 -14.466 -20.561 1.00 80.50 304 ILE A C 1
ATOM 2409 O O . ILE A 1 304 ? 1.596 -14.951 -21.086 1.00 80.50 304 ILE A O 1
ATOM 2413 N N . ASP A 1 305 ? 3.452 -15.205 -19.851 1.00 83.62 305 ASP A N 1
ATOM 2414 C CA . ASP A 1 305 ? 3.340 -16.657 -19.678 1.00 83.62 305 ASP A CA 1
ATOM 2415 C C . ASP A 1 305 ? 2.043 -17.035 -18.955 1.00 83.62 305 ASP A C 1
ATOM 2417 O O . ASP A 1 305 ? 1.357 -17.991 -19.327 1.00 83.62 305 ASP A O 1
ATOM 2421 N N . LEU A 1 306 ? 1.675 -16.273 -17.920 1.00 81.62 306 LEU A N 1
ATOM 2422 C CA . LEU A 1 306 ? 0.408 -16.457 -17.218 1.00 81.62 306 LEU A CA 1
ATOM 2423 C C . LEU A 1 306 ? -0.769 -16.202 -18.158 1.00 81.62 306 LEU A C 1
ATOM 2425 O O . LEU A 1 306 ? -1.682 -17.022 -18.219 1.00 81.62 306 LEU A O 1
ATOM 2429 N N . ALA A 1 307 ? -0.750 -15.110 -18.922 1.00 78.94 307 ALA A N 1
ATOM 2430 C CA . ALA A 1 307 ? -1.806 -14.795 -19.874 1.00 78.94 307 ALA A CA 1
ATOM 2431 C C . ALA A 1 307 ? -1.954 -15.879 -20.950 1.00 78.94 307 ALA A C 1
ATOM 2433 O O . ALA A 1 307 ? -3.082 -16.262 -21.262 1.00 78.94 307 ALA A O 1
ATOM 2434 N N . ALA A 1 308 ? -0.846 -16.423 -21.457 1.00 82.38 308 ALA A N 1
ATOM 2435 C CA . ALA A 1 308 ? -0.849 -17.544 -22.391 1.00 82.38 308 ALA A CA 1
ATOM 2436 C C . ALA A 1 308 ? -1.494 -18.800 -21.774 1.00 82.38 308 ALA A C 1
ATOM 2438 O O . ALA A 1 308 ? -2.408 -19.374 -22.366 1.00 82.38 308 ALA A O 1
ATOM 2439 N N . LYS A 1 309 ? -1.116 -19.172 -20.541 1.00 83.00 309 LYS A N 1
ATOM 2440 C CA . LYS A 1 309 ? -1.726 -20.300 -19.805 1.00 83.00 309 LYS A CA 1
ATOM 2441 C C . LYS A 1 309 ? -3.223 -20.102 -19.548 1.00 83.00 309 LYS A C 1
ATOM 2443 O O . LYS A 1 309 ? -4.003 -21.045 -19.679 1.00 83.00 309 LYS A O 1
ATOM 2448 N N . PHE A 1 310 ? -3.643 -18.878 -19.226 1.00 78.50 310 PHE A N 1
ATOM 2449 C CA . PHE A 1 310 ? -5.057 -18.531 -19.052 1.00 78.50 310 PHE A CA 1
ATOM 2450 C C . PHE A 1 310 ? -5.849 -18.634 -20.361 1.00 78.50 310 PHE A C 1
ATOM 2452 O O . PHE A 1 310 ? -7.008 -19.042 -20.343 1.00 78.50 310 PHE A O 1
ATOM 2459 N N . ARG A 1 311 ? -5.249 -18.266 -21.500 1.00 78.81 311 ARG A N 1
ATOM 2460 C CA . ARG A 1 311 ? -5.882 -18.414 -22.820 1.00 78.81 311 ARG A CA 1
ATOM 2461 C C . ARG A 1 311 ? -6.005 -19.886 -23.220 1.00 78.81 311 ARG A C 1
ATOM 2463 O O . ARG A 1 311 ? -7.050 -20.265 -23.728 1.00 78.81 311 ARG A O 1
ATOM 2470 N N . ALA A 1 312 ? -5.001 -20.710 -22.914 1.00 79.50 312 ALA A N 1
ATOM 2471 C CA . ALA A 1 312 ? -5.003 -22.145 -23.213 1.00 79.50 312 ALA A CA 1
ATOM 2472 C C . ALA A 1 312 ? -6.018 -22.960 -22.386 1.00 79.50 312 ALA A C 1
ATOM 2474 O O . ALA A 1 312 ? -6.497 -23.992 -22.840 1.00 79.50 312 ALA A O 1
ATOM 2475 N N . THR A 1 313 ? -6.356 -22.509 -21.175 1.00 76.44 313 THR A N 1
ATOM 2476 C CA . THR A 1 313 ? -7.284 -23.211 -20.266 1.00 76.44 313 THR A CA 1
ATOM 2477 C C . THR A 1 313 ? -8.748 -22.794 -20.421 1.00 76.44 313 THR A C 1
ATOM 2479 O O . THR A 1 313 ? -9.619 -23.416 -19.815 1.00 76.44 313 THR A O 1
ATOM 2482 N N . LYS A 1 314 ? -9.062 -21.772 -21.232 1.00 64.81 314 LYS A N 1
ATOM 2483 C CA . LYS A 1 314 ? -10.455 -21.469 -21.583 1.00 64.81 314 LYS A CA 1
ATOM 2484 C C . LYS A 1 314 ? -10.921 -22.464 -22.652 1.00 64.81 314 LYS A C 1
ATOM 2486 O O . LYS A 1 314 ? -10.405 -22.389 -23.764 1.00 64.81 314 LYS A O 1
ATOM 2491 N N . PRO A 1 315 ? -11.897 -23.350 -22.371 1.00 51.88 315 PRO A N 1
ATOM 2492 C CA . PRO A 1 315 ? -12.473 -24.180 -23.416 1.00 51.88 315 PRO A CA 1
ATOM 2493 C C . PRO A 1 315 ? -13.068 -23.265 -24.483 1.00 51.88 315 PRO A C 1
ATOM 2495 O O . PRO A 1 315 ? -13.886 -22.385 -24.186 1.00 51.88 315 PRO A O 1
ATOM 2498 N N . THR A 1 316 ? -12.626 -23.455 -25.723 1.00 49.03 316 THR A N 1
ATOM 2499 C CA . THR A 1 316 ? -13.262 -22.902 -26.912 1.00 49.03 316 THR A CA 1
ATOM 2500 C C . THR A 1 316 ? -14.734 -23.281 -26.817 1.00 49.03 316 THR A C 1
ATOM 2502 O O . THR A 1 316 ? -15.066 -24.465 -26.835 1.00 49.03 316 THR A O 1
ATOM 2505 N N . ARG A 1 317 ? -15.630 -22.304 -26.625 1.00 48.16 317 ARG A N 1
ATOM 2506 C CA . ARG A 1 317 ? -17.066 -22.578 -26.743 1.00 48.16 317 ARG A CA 1
ATOM 2507 C C . ARG A 1 317 ? -17.261 -23.219 -28.121 1.00 48.16 317 ARG A C 1
ATOM 2509 O O . ARG A 1 317 ? -16.854 -22.579 -29.094 1.00 48.16 317 ARG A O 1
ATOM 2516 N N . PRO A 1 318 ? -17.824 -24.436 -28.230 1.00 43.97 318 PRO A N 1
ATOM 2517 C CA . PRO A 1 318 ? -18.139 -24.987 -29.536 1.00 43.97 318 PRO A CA 1
ATOM 2518 C C . PRO A 1 318 ? -19.038 -23.987 -30.262 1.00 43.97 318 PRO A C 1
ATOM 2520 O O . PRO A 1 318 ? -19.904 -23.355 -29.645 1.00 43.97 318 PRO A O 1
ATOM 2523 N N . HIS A 1 319 ? -18.746 -23.786 -31.548 1.00 47.97 319 HIS A N 1
ATOM 2524 C CA . HIS A 1 319 ? -19.496 -22.906 -32.431 1.00 47.97 319 HIS A CA 1
ATOM 2525 C C . HIS A 1 319 ? -20.997 -23.093 -32.193 1.00 47.97 319 HIS A C 1
ATOM 2527 O O . HIS A 1 319 ? -21.497 -24.218 -32.195 1.00 47.97 319 HIS A O 1
ATOM 2533 N N . ARG A 1 320 ? -21.709 -21.985 -31.952 1.00 44.47 320 ARG A N 1
ATOM 2534 C CA . ARG A 1 320 ? -23.173 -21.976 -31.974 1.00 44.47 320 ARG A CA 1
ATOM 2535 C C . ARG A 1 320 ? -23.599 -22.582 -33.309 1.00 44.47 320 ARG A C 1
ATOM 2537 O O . ARG A 1 320 ? -23.314 -21.999 -34.352 1.00 44.47 320 ARG A O 1
ATOM 2544 N N . ILE A 1 321 ? -24.254 -23.736 -33.247 1.00 49.56 321 ILE A N 1
ATOM 2545 C CA . ILE A 1 321 ? -25.016 -24.294 -34.361 1.00 49.56 321 ILE A CA 1
ATOM 2546 C C . ILE A 1 321 ? -25.981 -23.179 -34.812 1.00 49.56 321 ILE A C 1
ATOM 2548 O O . ILE A 1 321 ? -26.655 -22.604 -33.946 1.00 49.56 321 ILE A O 1
ATOM 2552 N N . PRO A 1 322 ? -26.009 -22.794 -36.102 1.00 48.22 322 PRO A N 1
ATOM 2553 C CA . PRO A 1 322 ? -26.995 -21.839 -36.588 1.00 48.22 322 PRO A CA 1
ATOM 2554 C C . PRO A 1 322 ? -28.397 -22.393 -36.303 1.00 48.22 322 PRO A C 1
ATOM 2556 O O . PRO A 1 322 ? -28.593 -23.605 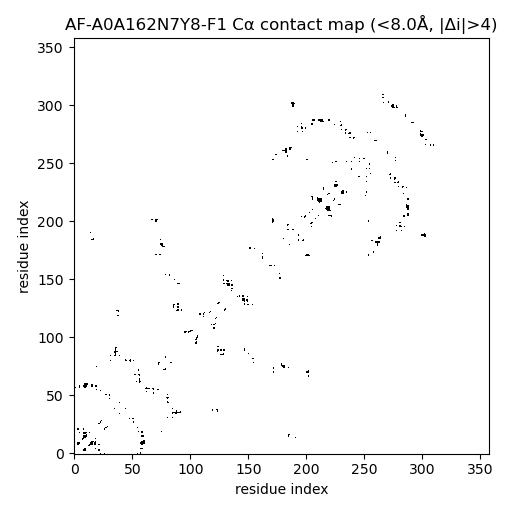-36.416 1.00 48.22 322 PRO A O 1
ATOM 2559 N N . PRO A 1 323 ? -29.371 -21.557 -35.913 1.00 47.50 323 PRO A N 1
ATOM 2560 C CA . PRO A 1 323 ? -30.734 -22.037 -35.750 1.00 47.50 323 PRO A CA 1
ATOM 2561 C C . PRO A 1 323 ? -31.223 -22.633 -37.082 1.00 47.50 323 PRO A C 1
ATOM 2563 O O . PRO A 1 323 ? -30.874 -22.100 -38.140 1.00 47.50 323 PRO A O 1
ATOM 2566 N N . PRO A 1 324 ? -31.995 -23.733 -37.051 1.00 42.91 324 PRO A N 1
ATOM 2567 C CA . PRO A 1 324 ? -32.522 -24.331 -38.265 1.00 42.91 324 PRO A CA 1
ATOM 2568 C C . PRO A 1 324 ? -33.433 -23.326 -38.972 1.00 42.91 324 PRO A C 1
ATOM 2570 O O . PRO A 1 324 ? -34.250 -22.654 -38.337 1.00 42.91 324 PRO A O 1
ATOM 2573 N N . THR A 1 325 ? -33.264 -23.219 -40.288 1.00 44.94 325 THR A N 1
ATOM 2574 C CA . THR A 1 325 ? -34.143 -22.473 -41.186 1.00 44.94 325 THR A CA 1
ATOM 2575 C C . THR A 1 325 ? -35.578 -22.947 -40.963 1.00 44.94 325 THR A C 1
ATOM 2577 O O . THR A 1 325 ? -35.870 -24.127 -41.146 1.00 44.94 325 THR A O 1
ATOM 2580 N N . GLN A 1 326 ? -36.462 -22.054 -40.516 1.00 41.66 326 GLN A N 1
ATOM 2581 C CA . GLN A 1 326 ? -37.884 -22.361 -40.399 1.00 41.66 326 GLN A CA 1
ATOM 2582 C C . GLN A 1 326 ? -38.478 -22.450 -41.808 1.00 41.66 326 GLN A C 1
ATOM 2584 O O . GLN A 1 326 ? -38.583 -21.439 -42.500 1.00 41.66 326 GLN A O 1
ATOM 2589 N N . GLU A 1 327 ? -38.857 -23.655 -42.229 1.00 43.91 327 GLU A N 1
ATOM 2590 C CA . GLU A 1 327 ? -39.850 -23.823 -43.290 1.00 43.91 327 GLU A CA 1
ATOM 2591 C C . GLU A 1 327 ? -41.235 -23.397 -42.764 1.00 43.91 327 GLU A C 1
ATOM 2593 O O . GLU A 1 327 ? -41.534 -23.599 -41.581 1.00 43.91 327 GLU A O 1
ATOM 2598 N N . PRO A 1 328 ? -42.093 -22.789 -43.601 1.00 38.66 328 PRO A N 1
ATOM 2599 C CA . PRO A 1 328 ? -43.407 -22.335 -43.173 1.00 38.66 328 PRO A CA 1
ATOM 2600 C C . PRO A 1 328 ? -44.357 -23.526 -42.996 1.00 38.66 328 PRO A C 1
ATOM 2602 O O . PRO A 1 328 ? -44.690 -24.219 -43.955 1.00 38.66 328 PRO A O 1
ATOM 2605 N N . VAL A 1 329 ? -44.822 -23.740 -41.763 1.00 47.19 329 VAL A N 1
ATOM 2606 C CA . VAL A 1 329 ? -45.886 -24.704 -41.445 1.00 47.19 329 VAL A CA 1
ATOM 2607 C C . VAL A 1 329 ? -47.252 -24.094 -41.814 1.00 47.19 329 VAL A C 1
ATOM 2609 O O . VAL A 1 329 ? -47.526 -22.960 -41.410 1.00 47.19 329 VAL A O 1
ATOM 2612 N N . PRO A 1 330 ? -48.130 -24.801 -42.552 1.00 44.16 330 PRO A N 1
ATOM 2613 C CA . PRO A 1 330 ? -49.469 -24.317 -42.884 1.00 44.16 330 PRO A CA 1
ATOM 2614 C C . PRO A 1 330 ? -50.444 -24.433 -41.701 1.00 44.16 330 PRO A C 1
ATOM 2616 O O . PRO A 1 330 ? -50.548 -25.493 -41.094 1.00 44.16 330 PRO A O 1
ATOM 2619 N N . GLY A 1 331 ? -51.191 -23.350 -41.452 1.00 40.97 331 GLY A N 1
ATOM 2620 C CA . GLY A 1 331 ? -52.558 -23.308 -40.904 1.00 40.97 331 GLY A CA 1
ATOM 2621 C C . GLY A 1 331 ? -52.883 -24.154 -39.668 1.00 40.97 331 GLY A C 1
ATOM 2622 O O . GLY A 1 331 ? -53.290 -25.304 -39.794 1.00 40.97 331 GLY A O 1
ATOM 2623 N N . ASP A 1 332 ? -52.841 -23.532 -38.490 1.00 40.50 332 ASP A N 1
ATOM 2624 C CA . ASP A 1 332 ? -53.285 -24.127 -37.224 1.00 40.50 332 ASP A CA 1
ATOM 2625 C C . ASP A 1 332 ? -54.809 -23.915 -37.019 1.00 40.50 332 ASP A C 1
ATOM 2627 O O . ASP A 1 332 ? -55.263 -22.763 -37.007 1.00 40.50 332 ASP A O 1
ATOM 2631 N N . PRO A 1 333 ? -55.640 -24.969 -36.872 1.00 45.50 333 PRO A N 1
ATOM 2632 C CA . PRO A 1 333 ? -57.091 -24.842 -36.783 1.00 45.50 333 PRO A CA 1
ATOM 2633 C C . PRO A 1 333 ? -57.589 -24.918 -35.331 1.00 45.50 333 PRO A C 1
ATOM 2635 O O . PRO A 1 333 ? -58.374 -25.798 -35.009 1.00 45.50 333 PRO A O 1
ATOM 2638 N N . PHE A 1 334 ? -57.180 -24.020 -34.427 1.00 37.62 334 PHE A N 1
ATOM 2639 C CA . PHE A 1 334 ? -57.758 -23.990 -33.067 1.00 37.62 334 PHE A CA 1
ATOM 2640 C C . PHE A 1 334 ? -57.768 -22.591 -32.412 1.00 37.62 334 PHE A C 1
ATOM 2642 O O . PHE A 1 334 ? -56.845 -22.255 -31.674 1.00 37.62 334 PHE A O 1
ATOM 2649 N N . PRO A 1 335 ? -58.849 -21.789 -32.557 1.00 41.44 335 PRO A N 1
ATOM 2650 C CA . PRO A 1 335 ? -59.015 -20.565 -31.769 1.00 41.44 335 PRO A CA 1
ATOM 2651 C C . PRO A 1 335 ? -60.291 -20.553 -30.901 1.00 41.44 335 PRO A C 1
ATOM 2653 O O . PRO A 1 335 ? -60.999 -19.549 -30.872 1.00 41.44 335 PRO A O 1
ATOM 2656 N N . HIS A 1 336 ? -60.618 -21.630 -30.168 1.00 41.41 336 HIS A N 1
ATOM 2657 C CA . HIS A 1 336 ? -61.875 -21.669 -29.387 1.00 41.41 336 HIS A CA 1
ATOM 2658 C C . HIS A 1 336 ? -61.811 -22.093 -27.910 1.00 41.41 336 HIS A C 1
ATOM 2660 O O . HIS A 1 336 ? -62.861 -22.276 -27.301 1.00 41.41 336 HIS A O 1
ATOM 2666 N N . LEU A 1 337 ? -60.637 -22.150 -27.269 1.00 39.28 337 LEU A N 1
ATOM 2667 C CA . LEU A 1 337 ? -60.545 -22.614 -25.868 1.00 39.28 337 LEU A CA 1
ATOM 2668 C C . LEU A 1 337 ? -60.008 -21.615 -24.827 1.00 39.28 337 LEU A C 1
ATOM 2670 O O . LEU A 1 337 ? -59.851 -21.993 -23.671 1.00 39.28 337 LEU A O 1
ATOM 2674 N N . LEU A 1 338 ? -59.805 -20.335 -25.168 1.00 39.59 338 LEU A N 1
ATOM 2675 C CA . LEU A 1 338 ? -59.299 -19.330 -24.208 1.00 39.59 338 LEU A CA 1
ATOM 2676 C C . LEU A 1 338 ? -60.201 -18.105 -23.972 1.00 39.59 338 LEU A C 1
ATOM 2678 O O . LEU A 1 338 ? -59.814 -17.207 -23.234 1.00 39.59 338 LEU A O 1
ATOM 2682 N N . SER A 1 339 ? -61.426 -18.062 -24.509 1.00 40.19 339 SER A N 1
ATOM 2683 C CA . SER A 1 339 ? -62.337 -16.916 -24.315 1.00 40.19 339 SER A CA 1
ATOM 2684 C C . SER A 1 339 ? -63.364 -17.072 -23.182 1.00 40.19 339 SER A C 1
ATOM 2686 O O . SER A 1 339 ? -64.258 -16.238 -23.060 1.00 40.19 339 SER A O 1
ATOM 2688 N N . LYS A 1 340 ? -63.272 -18.111 -22.335 1.00 39.94 340 LYS A N 1
ATOM 2689 C CA . LYS A 1 340 ? -64.314 -18.414 -21.326 1.00 39.94 340 LYS A CA 1
ATOM 2690 C C . LYS A 1 340 ? -63.875 -18.513 -19.863 1.00 39.94 340 LYS A C 1
ATOM 2692 O O . LYS A 1 340 ? -64.660 -18.982 -19.046 1.00 39.94 340 LYS A O 1
ATOM 2697 N N . ILE A 1 341 ? -62.695 -18.026 -19.476 1.00 38.78 341 ILE A N 1
ATOM 2698 C CA . ILE A 1 341 ? -62.330 -17.976 -18.051 1.00 38.78 341 ILE A CA 1
ATOM 2699 C C . ILE A 1 341 ? -61.835 -16.578 -17.672 1.00 38.78 341 ILE A C 1
ATOM 2701 O O . ILE A 1 341 ? -60.853 -16.084 -18.212 1.00 38.78 341 ILE A O 1
ATOM 2705 N N . SER A 1 342 ? -62.515 -16.004 -16.675 1.00 33.78 342 SER A N 1
ATOM 2706 C CA . SER A 1 342 ? -62.139 -14.829 -15.878 1.00 33.78 342 SER A CA 1
ATOM 2707 C C . SER A 1 342 ? -62.726 -13.464 -16.268 1.00 33.78 342 SER A C 1
ATOM 2709 O O . SER A 1 342 ? -62.023 -12.459 -16.347 1.00 33.78 342 SER A O 1
ATOM 2711 N N . THR A 1 343 ? -64.055 -13.393 -16.351 1.00 36.66 343 THR A N 1
ATOM 2712 C CA . THR A 1 343 ? -64.826 -12.226 -15.893 1.00 36.66 343 THR A CA 1
ATOM 2713 C C . THR A 1 343 ? -65.120 -12.366 -14.394 1.00 36.66 343 THR A C 1
ATOM 2715 O O . THR A 1 343 ? -66.005 -13.116 -13.997 1.00 36.66 343 THR A O 1
ATOM 2718 N N . VAL A 1 344 ? -64.392 -11.632 -13.545 1.00 39.41 344 VAL A N 1
ATOM 2719 C CA . VAL A 1 344 ? -64.786 -11.364 -12.147 1.00 39.41 344 VAL A CA 1
ATOM 2720 C C . VAL A 1 344 ? -64.674 -9.850 -11.905 1.00 39.41 344 VAL A C 1
ATOM 2722 O O . VAL A 1 344 ? -63.612 -9.286 -12.188 1.00 39.41 344 VAL A O 1
ATOM 2725 N N . PRO A 1 345 ? -65.728 -9.157 -1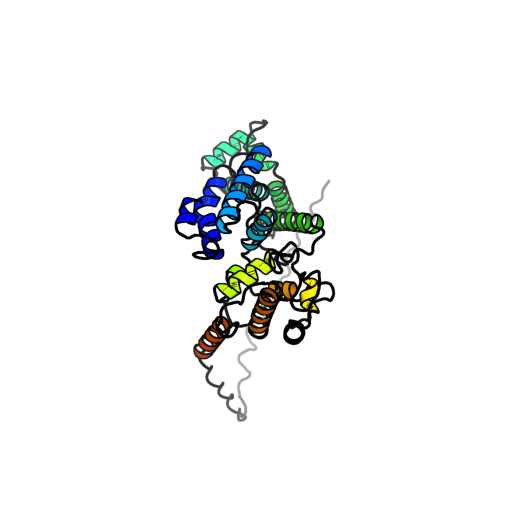1.429 1.00 39.75 345 PRO A N 1
ATOM 2726 C CA . PRO A 1 345 ? -65.718 -7.700 -11.281 1.00 39.75 345 PRO A CA 1
ATOM 2727 C C . PRO A 1 345 ? -64.859 -7.244 -10.092 1.00 39.75 345 PRO A C 1
ATOM 2729 O O . PRO A 1 345 ? -64.941 -7.805 -9.001 1.00 39.75 345 PRO A O 1
ATOM 2732 N N . ARG A 1 346 ? -64.069 -6.179 -10.283 1.00 38.88 346 ARG A N 1
ATOM 2733 C CA . ARG A 1 346 ? -63.340 -5.487 -9.206 1.00 38.88 346 ARG A CA 1
ATOM 2734 C C . ARG A 1 346 ? -64.303 -4.612 -8.395 1.00 38.88 346 ARG A C 1
ATOM 2736 O O . ARG A 1 346 ? -64.878 -3.679 -8.948 1.00 38.88 346 ARG A O 1
ATOM 2743 N N . GLN A 1 347 ? -64.431 -4.869 -7.093 1.00 48.69 347 GLN A N 1
ATOM 2744 C CA . GLN A 1 347 ? -64.999 -3.904 -6.144 1.00 48.69 347 GLN A CA 1
ATOM 2745 C C . GLN A 1 347 ? -63.962 -2.817 -5.792 1.00 48.69 347 GLN A C 1
ATOM 2747 O O . GLN A 1 347 ? -62.778 -3.140 -5.648 1.00 48.69 347 GLN A O 1
ATOM 2752 N N . PRO A 1 348 ? -64.370 -1.543 -5.641 1.00 51.66 348 PRO A N 1
ATOM 2753 C CA . PRO A 1 348 ? -63.497 -0.483 -5.148 1.00 51.66 348 PRO A CA 1
ATOM 2754 C C . PRO A 1 348 ? -63.302 -0.573 -3.618 1.00 51.66 348 PRO A C 1
ATOM 2756 O O . PRO A 1 348 ? -64.176 -1.084 -2.914 1.00 51.66 348 PRO A O 1
ATOM 2759 N N . PRO A 1 349 ? -62.163 -0.091 -3.088 1.00 53.66 349 PRO A N 1
ATOM 2760 C CA . PRO A 1 349 ? -61.833 -0.184 -1.666 1.00 53.66 349 PRO A CA 1
ATOM 2761 C C . PRO A 1 349 ? -62.684 0.765 -0.797 1.00 53.66 349 PRO A C 1
ATOM 2763 O O . PRO A 1 349 ? -63.094 1.826 -1.275 1.00 53.66 349 PRO A O 1
ATOM 2766 N N . PRO A 1 350 ? -62.918 0.435 0.490 1.00 43.25 350 PRO A N 1
ATOM 2767 C CA . PRO A 1 350 ? -63.663 1.293 1.403 1.00 43.25 350 PRO A CA 1
ATOM 2768 C C . PRO A 1 350 ? -62.843 2.517 1.841 1.00 43.25 350 PRO A C 1
ATOM 2770 O O . PRO A 1 350 ? -61.666 2.425 2.191 1.00 43.25 350 PRO A O 1
ATOM 2773 N N . SER A 1 351 ? -63.509 3.670 1.845 1.00 41.88 351 SER A N 1
ATOM 2774 C CA . SER A 1 351 ? -63.049 4.961 2.360 1.00 41.88 351 SER A CA 1
ATOM 2775 C C . SER A 1 351 ? -62.866 4.940 3.884 1.00 41.88 351 SER A C 1
ATOM 2777 O O . SER A 1 351 ? -63.801 4.609 4.612 1.00 41.88 351 SER A O 1
ATOM 2779 N N . VAL A 1 352 ? -61.689 5.346 4.369 1.00 46.44 352 VAL A N 1
ATOM 2780 C CA . VAL A 1 352 ? -61.401 5.551 5.802 1.00 46.44 352 VAL A CA 1
ATOM 2781 C C . VAL A 1 352 ? -61.623 7.034 6.160 1.00 46.44 352 VAL A C 1
ATOM 2783 O O . VAL A 1 352 ? -61.171 7.891 5.398 1.00 46.44 352 VAL A O 1
ATOM 2786 N N . PRO A 1 353 ? -62.296 7.372 7.282 1.00 42.19 353 PRO A N 1
ATOM 2787 C CA . PRO A 1 353 ? -62.617 8.753 7.627 1.00 42.19 353 PRO A CA 1
ATOM 2788 C C . PRO A 1 353 ? -61.431 9.522 8.224 1.00 42.19 353 PRO A C 1
ATOM 2790 O O . PRO A 1 353 ? -60.598 8.974 8.950 1.00 42.19 353 PRO A O 1
ATOM 2793 N N . ALA A 1 354 ? -61.412 10.825 7.939 1.00 40.44 354 ALA A N 1
ATOM 2794 C CA . ALA A 1 354 ? -60.499 11.812 8.495 1.00 40.44 354 ALA A CA 1
ATOM 2795 C C . ALA A 1 354 ? -60.597 11.874 10.028 1.00 40.44 354 ALA A C 1
ATOM 2797 O O . ALA A 1 354 ? -61.688 11.963 10.594 1.00 40.44 354 ALA A O 1
ATOM 2798 N N . ARG A 1 355 ? -59.443 11.858 10.702 1.00 38.62 355 ARG A N 1
ATOM 2799 C CA . ARG A 1 355 ? -59.343 12.114 12.140 1.00 38.62 355 ARG A CA 1
ATOM 2800 C C . ARG A 1 355 ? -58.958 13.577 12.341 1.00 38.62 355 ARG A C 1
ATOM 2802 O O . ARG A 1 355 ? -57.856 13.984 11.984 1.00 38.62 355 ARG A O 1
ATOM 2809 N N . ASN A 1 356 ? -59.902 14.337 12.884 1.00 34.50 356 ASN A N 1
ATOM 2810 C CA . ASN A 1 356 ? -59.736 15.715 13.327 1.00 34.50 356 ASN A CA 1
ATOM 2811 C C . ASN A 1 356 ? -58.700 15.792 14.459 1.00 34.50 356 ASN A C 1
ATOM 2813 O O . ASN A 1 356 ? -58.796 15.041 15.431 1.00 34.50 356 ASN A O 1
ATOM 2817 N N . CYS A 1 357 ? -57.756 16.726 14.347 1.00 39.62 357 CYS A N 1
ATOM 2818 C CA . CYS A 1 357 ? -57.022 17.269 15.485 1.00 39.62 357 CYS A CA 1
ATOM 2819 C C . CYS A 1 357 ? -57.702 18.583 15.877 1.00 39.62 357 CYS A C 1
ATOM 2821 O O . CYS A 1 357 ? -57.746 19.514 15.072 1.00 39.62 357 CYS A O 1
ATOM 2823 N N . ALA A 1 358 ? -58.259 18.603 17.085 1.00 40.53 358 ALA A N 1
ATOM 2824 C CA . ALA A 1 358 ? -58.446 19.806 17.882 1.00 40.53 358 ALA A CA 1
ATOM 2825 C C . ALA A 1 358 ? -57.282 19.888 18.873 1.00 40.53 358 ALA A C 1
ATOM 2827 O O . ALA A 1 358 ? -56.839 18.796 19.314 1.00 40.53 358 ALA A O 1
#

Organism: Phycomyces blakesleeanus (strain ATCC 8743b / DSM 1359 / FGSC 10004 / NBRC 33097 / NRRL 1555) (NCBI:txid763407)

Solvent-accessible surface area (backbone atoms only — not comparable to full-atom values): 21321 Å² total; per-residue (Å²): 100,71,70,50,37,75,75,32,37,12,39,95,49,74,20,48,55,52,17,54,48,51,37,58,69,69,45,47,55,65,73,45,61,61,35,41,77,44,84,69,50,73,65,56,36,49,54,47,36,50,51,50,45,54,46,46,20,49,24,65,72,36,90,83,46,68,70,47,36,59,40,50,32,48,42,61,39,48,71,55,49,62,63,44,31,52,51,38,26,38,50,44,52,52,51,48,69,72,46,57,73,86,37,68,66,32,46,52,49,59,55,51,66,71,47,92,57,96,40,64,65,58,53,54,60,66,33,70,55,39,50,46,14,51,52,40,40,71,79,37,72,82,54,91,52,31,57,61,53,34,47,43,55,50,53,48,53,52,50,53,52,53,55,68,72,39,97,54,90,58,59,68,68,70,93,55,90,58,85,52,53,40,29,72,65,69,52,77,62,54,72,68,56,38,49,48,51,50,30,39,48,46,61,50,46,39,48,78,77,53,41,57,22,76,87,72,41,75,60,31,40,65,73,45,54,62,70,31,85,86,34,29,68,44,45,54,51,37,55,75,56,43,84,75,71,76,59,93,91,51,59,66,70,42,49,55,64,67,69,50,61,73,64,87,84,67,82,56,75,64,64,75,32,43,28,43,51,49,45,39,51,46,43,49,52,49,41,55,40,97,58,86,74,78,91,72,75,72,56,48,47,60,48,52,54,50,40,51,53,56,59,72,68,52,78,77,75,75,75,80,75,76,79,79,83,81,74,88,80,82,82,85,93,78,94,82,86,79,88,84,80,84,92,75,86,85,80,81,84,86,86,80,82,87,80,85,84,130

Mean predicted aligned error: 12.8 Å

Foldseek 3Di:
DVVCLVVQLACRRPHLLSNVVCCVPPPVVVLCVCLQQAPDDPVSLVVSLVVQQCSQCSRHVHRPDPLLSVLSCLQQLNDRSVLVSLLSNLVSVVVLVPDDCPDPSNVVVVVVVVVPDDDRNVVSCPRPLNVQLVVCCVVPVVDPGSSVVSSLVVSVVVLVVVCVVPPDNQLSPAPDSDSARQVLSADDFDSVLSVLVSCVNSQPQVHPVAPQFLQRRRGLHLVVLCVRPLQVVLNVVLQVLDPPGDDPVDRSLSVLSNPDDRHPPADDSNLRNQLSSSVSSVSSCVRRDPDDDDDDPRGSVRVVVVNVVVVVPDPDPPPPDPPDDDDDDDDDPDDPDPPPDDDDDDDDDDDDDDDDDD

Radius of gyration: 30.0 Å; Cα contacts (8 Å, |Δi|>4): 332; chains: 1; bounding box: 93×45×79 Å

Sequence (358 aa):
MRKLSSSGVHMNGFGLPAALRDYLIFIHPILEYGLAIVPASRSDVQILQKAQNMCLQTCIRRPDATMGVVHIAALAALPNLFTRSRALQAKFLHRAETLPSDSLIKALTTQLELSKEKTTWGELRRSVLWKKAQLLKEHQPRLKDPLKEAYVLLCQKEIDMQLASVNRPVTVARGLCKPVWDPVLLLPCTRSERRRLIKWRIAWLPPTPSVECQCGAIKGNQNHMLICPATITLVQKLWSLMDPAPPPEVHLIDYALNCLPRFFKSPGTWCDWWPCLLALLRAVDQTTSSYKLPEEKAHGQIPIDLAAKFRATKPTRPHRIPPPTQEPVPGDPFPHLLSKISTVPRQPPPSVPARNCA